Protein AF-A0A812PSJ1-F1 (afdb_monomer)

Radius of gyration: 24.87 Å; Cα contacts (8 Å, |Δi|>4): 274; chains: 1; bounding box: 58×38×84 Å

Foldseek 3Di:
DDDDDPDDDPPPCPVPDDPVVVVVVVVVVVVVVVVVLVVLLVVLLCLLLPVVVLVLLCVLLVVLLVVLCVVVVDDDPCVCVVLSVLLSLLVSLLSSLLSLLQCLLCLVLCLPLPCPRCPVVVSADSVRSVVSNVCSLCSSLVSQCPRQNDVSSVLSVVLSVLSCLCRDPPNVVQLPQVSQLVSQLCNFLASSLPSSNSSSCVVVVHDDDDDPVSVLSSNLRSLVSSLCSQLVCLSSLVSCVVVNRDHPCVVVNSVVSVVVSVVSNVVSVVVVD

Mean predicted aligned error: 8.0 Å

pLDDT: mean 88.68, std 12.78, range [35.59, 98.5]

Structure (mmCIF, N/CA/C/O backbone):
data_AF-A0A812PSJ1-F1
#
_entry.id   AF-A0A812PSJ1-F1
#
loop_
_atom_site.group_PDB
_atom_site.id
_atom_site.type_symbol
_atom_site.label_atom_id
_atom_site.label_alt_id
_atom_site.label_comp_id
_atom_site.label_asym_id
_atom_site.label_entity_id
_atom_site.label_seq_id
_atom_site.pdbx_PDB_ins_code
_atom_site.Cartn_x
_atom_site.Cartn_y
_atom_site.Cartn_z
_atom_site.occupancy
_atom_site.B_iso_or_equiv
_atom_site.auth_seq_id
_atom_site.auth_comp_id
_atom_site.auth_asym_id
_atom_site.auth_atom_id
_atom_site.pdbx_PDB_model_num
ATOM 1 N N . PHE A 1 1 ? 24.254 -23.516 60.795 1.00 39.12 1 PHE A N 1
ATOM 2 C CA . PHE A 1 1 ? 24.055 -22.840 59.500 1.00 39.12 1 PHE A CA 1
ATOM 3 C C . PHE A 1 1 ? 22.811 -21.971 59.605 1.00 39.12 1 PHE A C 1
ATOM 5 O O . PHE A 1 1 ? 21.706 -22.466 59.452 1.00 39.12 1 PHE A O 1
ATOM 12 N N . LEU A 1 2 ? 22.999 -20.717 60.025 1.00 35.59 2 LEU A N 1
ATOM 13 C CA . LEU A 1 2 ? 21.927 -19.745 60.254 1.00 35.59 2 LEU A CA 1
ATOM 14 C C . LEU A 1 2 ? 21.615 -19.024 58.938 1.00 35.59 2 LEU A C 1
ATOM 16 O O . LEU A 1 2 ? 22.500 -18.419 58.337 1.00 35.59 2 LEU A O 1
ATOM 20 N N . VAL A 1 3 ? 20.363 -19.120 58.505 1.00 43.59 3 VAL A N 1
ATOM 21 C CA . VAL A 1 3 ? 19.783 -18.354 57.397 1.00 43.59 3 VAL A CA 1
ATOM 22 C C . VAL A 1 3 ? 19.635 -16.892 57.849 1.00 43.59 3 VAL A C 1
ATOM 24 O O . VAL A 1 3 ? 19.071 -16.674 58.924 1.00 43.59 3 VAL A O 1
ATOM 27 N N . PRO A 1 4 ? 20.110 -15.876 57.100 1.00 41.19 4 PRO A N 1
ATOM 28 C CA . PRO A 1 4 ? 19.859 -14.486 57.460 1.00 41.19 4 PRO A CA 1
ATOM 29 C C . PRO A 1 4 ? 18.408 -14.095 57.150 1.00 41.19 4 PRO A C 1
ATOM 31 O O . PRO A 1 4 ? 17.864 -14.437 56.101 1.00 41.19 4 PRO A O 1
ATOM 34 N N . SER A 1 5 ? 17.807 -13.358 58.083 1.00 36.91 5 SER A N 1
ATOM 35 C CA . SER A 1 5 ? 16.436 -12.839 58.051 1.00 36.91 5 SER A CA 1
ATOM 36 C C . SER A 1 5 ? 16.231 -11.764 56.959 1.00 36.91 5 SER A C 1
ATOM 38 O O . SER A 1 5 ? 17.144 -10.966 56.720 1.00 36.91 5 SER A O 1
ATOM 40 N N . PRO A 1 6 ? 15.051 -11.686 56.311 1.00 47.53 6 PRO A N 1
ATOM 41 C CA . PRO A 1 6 ? 14.746 -10.690 55.287 1.00 47.53 6 PRO A CA 1
ATOM 42 C C . PRO A 1 6 ? 14.422 -9.342 55.945 1.00 47.53 6 PRO A C 1
ATOM 44 O O . PRO A 1 6 ? 13.299 -9.091 56.372 1.00 47.53 6 PRO A O 1
ATOM 47 N N . GLY A 1 7 ? 15.426 -8.473 56.065 1.00 44.72 7 GLY A N 1
ATOM 48 C CA . GLY A 1 7 ? 15.236 -7.163 56.699 1.00 44.72 7 GLY A CA 1
ATOM 49 C C . GLY A 1 7 ? 16.398 -6.176 56.585 1.00 44.72 7 GLY A C 1
ATOM 50 O O . GLY A 1 7 ? 16.390 -5.164 57.278 1.00 44.72 7 GLY A O 1
ATOM 51 N N . ALA A 1 8 ? 17.395 -6.429 55.734 1.00 38.78 8 ALA A N 1
ATOM 52 C CA . ALA A 1 8 ? 18.439 -5.445 55.461 1.00 38.78 8 ALA A CA 1
ATOM 53 C C . ALA A 1 8 ? 17.982 -4.547 54.308 1.00 38.78 8 ALA A C 1
ATOM 55 O O . ALA A 1 8 ? 18.037 -4.924 53.136 1.00 38.78 8 ALA A O 1
ATOM 56 N N . SER A 1 9 ? 17.483 -3.362 54.655 1.00 42.41 9 SER A N 1
ATOM 57 C CA . SER A 1 9 ? 17.217 -2.302 53.693 1.00 42.41 9 SER A CA 1
ATOM 58 C C . SER A 1 9 ? 18.493 -1.999 52.901 1.00 42.41 9 SER A C 1
ATOM 60 O O . SER A 1 9 ? 19.599 -1.942 53.444 1.00 42.41 9 SER A O 1
ATOM 62 N N . VAL A 1 10 ? 18.333 -1.741 51.602 1.00 46.84 10 VAL A N 1
ATOM 63 C CA . VAL A 1 10 ? 19.385 -1.313 50.655 1.00 46.84 10 VAL A CA 1
ATOM 64 C C . VAL A 1 10 ? 20.201 -0.101 51.171 1.00 46.84 10 VAL A C 1
ATOM 66 O O . VAL A 1 10 ? 21.280 0.203 50.672 1.00 46.84 10 VAL A O 1
ATOM 69 N N . GLN A 1 11 ? 19.743 0.557 52.240 1.00 46.25 11 GLN A N 1
ATOM 70 C CA . GLN A 1 11 ? 20.395 1.678 52.912 1.00 46.25 11 GLN A CA 1
ATOM 71 C C . GLN A 1 11 ? 21.605 1.311 53.796 1.00 46.25 11 GLN A C 1
ATOM 73 O O . GLN A 1 11 ? 22.400 2.201 54.092 1.00 46.25 11 GLN A O 1
ATOM 78 N N . GLN A 1 12 ? 21.826 0.048 54.186 1.00 47.03 12 GLN A N 1
ATOM 79 C CA . GLN A 1 12 ? 22.940 -0.301 55.095 1.00 47.03 12 GLN A CA 1
ATOM 80 C C . GLN A 1 12 ? 24.340 -0.351 54.441 1.00 47.03 12 GLN A C 1
ATOM 82 O O . GLN A 1 12 ? 25.343 -0.397 55.153 1.00 47.03 12 GLN A O 1
ATOM 87 N N . PHE A 1 13 ? 24.441 -0.280 53.107 1.00 49.44 13 PHE A N 1
ATOM 88 C CA . PHE A 1 13 ? 25.721 -0.277 52.371 1.00 49.44 13 PHE A CA 1
ATOM 89 C C . PHE A 1 13 ? 26.025 1.030 51.618 1.00 49.44 13 PHE A C 1
ATOM 91 O O . PHE A 1 13 ? 27.099 1.161 51.025 1.00 49.44 13 PHE A O 1
ATOM 98 N N . ALA A 1 14 ? 25.139 2.030 51.690 1.00 50.84 14 ALA A N 1
ATOM 99 C CA . ALA A 1 14 ? 25.263 3.283 50.938 1.00 50.84 14 ALA A CA 1
ATOM 100 C C . ALA A 1 14 ? 26.519 4.112 51.294 1.00 50.84 14 ALA A C 1
ATOM 102 O O . ALA A 1 14 ? 26.976 4.912 50.486 1.00 50.84 14 ALA A O 1
ATOM 103 N N . GLY A 1 15 ? 27.125 3.889 52.466 1.00 52.62 15 GLY A N 1
ATOM 104 C CA . GLY A 1 15 ? 28.335 4.597 52.906 1.00 52.62 15 GLY A CA 1
ATOM 105 C C . GLY A 1 15 ? 29.677 4.001 52.451 1.00 52.62 15 GLY A C 1
ATOM 106 O O . GLY A 1 15 ? 30.710 4.605 52.722 1.00 52.62 15 GLY A O 1
ATOM 107 N N . LYS A 1 16 ? 29.707 2.823 51.803 1.00 60.41 16 LYS A N 1
ATOM 108 C CA . LYS A 1 16 ? 30.961 2.111 51.448 1.00 60.41 16 LYS A CA 1
ATOM 109 C C . LYS A 1 16 ? 31.239 1.995 49.948 1.00 60.41 16 LYS A C 1
ATOM 111 O O . LYS A 1 16 ? 32.281 1.465 49.568 1.00 60.41 16 LYS A O 1
ATOM 116 N N . VAL A 1 17 ? 30.343 2.478 49.092 1.00 61.44 17 VAL A N 1
ATOM 117 C CA . VAL A 1 17 ? 30.514 2.399 47.636 1.00 61.44 17 VAL A CA 1
ATOM 118 C C . VAL A 1 17 ? 31.179 3.688 47.136 1.00 61.44 17 VAL A C 1
ATOM 120 O O . VAL A 1 17 ? 30.624 4.768 47.339 1.00 61.44 17 VAL A O 1
ATOM 123 N N . PRO A 1 18 ? 32.354 3.620 46.477 1.00 78.69 18 PRO A N 1
ATOM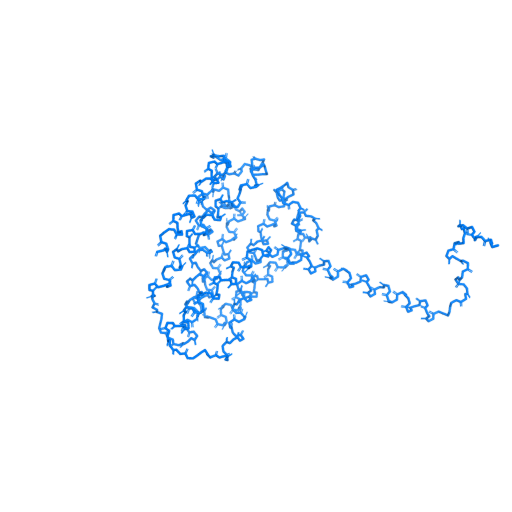 124 C CA . PRO A 1 18 ? 32.984 4.780 45.861 1.00 78.69 18 PRO A CA 1
ATOM 125 C C . PRO A 1 18 ? 31.987 5.538 44.966 1.00 78.69 18 PRO A C 1
ATOM 127 O O . PRO A 1 18 ? 31.358 4.904 44.114 1.00 78.69 18 PRO A O 1
ATOM 130 N N . PRO A 1 19 ? 31.885 6.879 45.052 1.00 74.75 19 PRO A N 1
ATOM 131 C CA . PRO A 1 19 ? 30.942 7.674 44.253 1.00 74.75 19 PRO A CA 1
ATOM 132 C C . PRO A 1 19 ? 31.032 7.439 42.737 1.00 74.75 19 PRO A C 1
ATOM 134 O O . PRO A 1 19 ? 30.063 7.634 42.010 1.00 74.75 19 PRO A O 1
ATOM 137 N N . ARG A 1 20 ? 32.198 6.995 42.246 1.00 73.81 20 ARG A N 1
ATOM 138 C CA . ARG A 1 20 ? 32.409 6.609 40.842 1.00 73.81 20 ARG A CA 1
ATOM 139 C C . ARG A 1 20 ? 31.645 5.343 40.437 1.00 73.81 20 ARG A C 1
ATOM 141 O O . ARG A 1 20 ? 31.204 5.267 39.298 1.00 73.81 20 ARG A O 1
ATOM 148 N N . LEU A 1 21 ? 31.488 4.372 41.338 1.00 68.69 21 LEU A N 1
ATOM 149 C CA . LEU A 1 21 ? 30.753 3.133 41.061 1.00 68.69 21 LEU A CA 1
ATOM 150 C C . LEU A 1 21 ? 29.236 3.359 41.087 1.00 68.69 21 LEU A C 1
ATOM 152 O O . LEU A 1 21 ? 28.541 2.797 40.250 1.00 68.69 21 LEU A O 1
ATOM 156 N N . LEU A 1 22 ? 28.742 4.243 41.964 1.00 69.44 22 LEU A N 1
ATOM 157 C CA . LEU A 1 22 ? 27.332 4.658 41.977 1.00 69.44 22 LEU A CA 1
ATOM 158 C C . LEU A 1 22 ? 26.938 5.359 40.670 1.00 69.44 22 LEU A C 1
ATOM 160 O O . LEU A 1 22 ? 26.003 4.922 40.010 1.00 69.44 22 LEU A O 1
ATOM 164 N N . ARG A 1 23 ? 27.720 6.354 40.221 1.00 76.12 23 ARG A N 1
ATOM 165 C CA . ARG A 1 23 ? 27.470 7.033 38.932 1.00 76.12 23 ARG A CA 1
ATOM 166 C C . ARG A 1 23 ? 27.515 6.085 37.736 1.00 76.12 23 ARG A C 1
ATOM 168 O O . ARG A 1 23 ? 26.806 6.295 36.759 1.00 76.12 23 ARG A O 1
ATOM 175 N N . ARG A 1 24 ? 28.380 5.068 37.786 1.00 75.50 24 ARG A N 1
ATOM 176 C CA . ARG A 1 24 ? 28.480 4.061 36.726 1.00 75.50 24 ARG A CA 1
ATOM 177 C C . ARG A 1 24 ? 27.239 3.166 36.693 1.00 75.50 24 ARG A C 1
ATOM 179 O O . ARG A 1 24 ? 26.702 2.968 35.615 1.00 75.50 24 ARG A O 1
ATOM 186 N N . ALA A 1 25 ? 26.758 2.703 37.846 1.00 69.56 25 ALA A N 1
ATOM 187 C CA . ALA A 1 25 ? 25.522 1.926 37.940 1.00 69.56 25 ALA A CA 1
ATOM 188 C C . ALA A 1 25 ? 24.284 2.739 37.514 1.00 69.56 25 ALA A C 1
ATOM 190 O O . ALA A 1 25 ? 23.419 2.216 36.818 1.00 69.56 25 ALA A O 1
ATOM 191 N N . GLU A 1 26 ? 24.217 4.027 37.866 1.00 78.62 26 GLU A N 1
ATOM 192 C CA . GLU A 1 26 ? 23.167 4.946 37.395 1.00 78.62 26 GLU A CA 1
ATOM 193 C C . GLU A 1 26 ? 23.218 5.141 35.872 1.00 78.62 26 GLU A C 1
ATOM 195 O O . GLU A 1 26 ? 22.183 5.096 35.211 1.00 78.62 26 GLU A O 1
ATOM 200 N N . ALA A 1 27 ? 24.415 5.310 35.298 1.00 76.62 27 ALA A N 1
ATOM 201 C CA . ALA A 1 27 ? 24.597 5.446 33.853 1.00 76.62 27 ALA A CA 1
ATOM 202 C C . ALA A 1 27 ? 24.268 4.151 33.090 1.00 76.62 27 ALA A C 1
ATOM 204 O O . ALA A 1 27 ? 23.630 4.207 32.041 1.00 76.62 27 ALA A O 1
ATOM 205 N N . GLU A 1 28 ? 24.672 2.991 33.614 1.00 79.19 28 GLU A N 1
ATOM 206 C CA . GLU A 1 28 ? 24.349 1.673 33.052 1.00 79.19 28 GLU A CA 1
ATOM 207 C C . GLU A 1 28 ? 22.837 1.393 33.136 1.00 79.19 28 GLU A C 1
ATOM 209 O O . GLU A 1 28 ? 22.242 0.949 32.155 1.00 79.19 28 GLU A O 1
ATOM 214 N N . GLY A 1 29 ? 22.189 1.741 34.253 1.00 72.88 29 GLY A N 1
ATOM 215 C CA . GLY A 1 29 ? 20.734 1.660 34.406 1.00 72.88 29 GLY A CA 1
ATOM 216 C C . GLY A 1 29 ? 19.981 2.590 33.449 1.00 72.88 29 GLY A C 1
ATOM 217 O O . GLY A 1 29 ? 19.038 2.160 32.791 1.00 72.88 29 GLY A O 1
ATOM 218 N N . ALA A 1 30 ? 20.425 3.841 33.303 1.00 74.56 30 ALA A N 1
ATOM 219 C CA . ALA A 1 30 ? 19.841 4.783 32.348 1.00 74.56 30 ALA A CA 1
ATOM 220 C C . ALA A 1 30 ? 20.009 4.311 30.893 1.00 74.56 30 ALA A C 1
ATOM 222 O O . ALA A 1 30 ? 19.078 4.426 30.097 1.00 74.56 30 ALA A O 1
ATOM 223 N N . ALA A 1 31 ? 21.168 3.743 30.545 1.00 77.06 31 ALA A N 1
ATOM 224 C CA . ALA A 1 31 ? 21.406 3.176 29.221 1.00 77.06 31 ALA A CA 1
ATOM 225 C C . ALA A 1 31 ? 20.474 1.989 28.929 1.00 77.06 31 ALA A C 1
ATOM 227 O O . ALA A 1 31 ? 19.889 1.939 27.847 1.00 77.06 31 ALA A O 1
ATOM 228 N N . ALA A 1 32 ? 20.281 1.090 29.901 1.00 75.25 32 ALA A N 1
ATOM 229 C CA . ALA A 1 32 ? 19.377 -0.051 29.772 1.00 75.25 32 ALA A CA 1
ATOM 230 C C . ALA A 1 32 ? 17.913 0.384 29.575 1.00 75.25 32 ALA A C 1
ATOM 232 O O . ALA A 1 32 ? 17.236 -0.139 28.693 1.00 75.25 32 ALA A O 1
ATOM 233 N N . VAL A 1 33 ? 17.445 1.391 30.325 1.00 76.12 33 VAL A N 1
ATOM 234 C CA . VAL A 1 33 ? 16.092 1.958 30.161 1.00 76.12 33 VAL A CA 1
ATOM 235 C C . VAL A 1 33 ? 15.913 2.565 28.766 1.00 76.12 33 VAL A C 1
ATOM 237 O O . VAL A 1 33 ? 14.922 2.289 28.095 1.00 76.12 33 VAL A O 1
ATOM 240 N N . VAL A 1 34 ? 16.894 3.336 28.283 1.00 74.88 34 VAL A N 1
ATOM 241 C CA . VAL A 1 34 ? 16.859 3.920 26.930 1.00 74.88 34 VAL A CA 1
ATOM 242 C C . VAL A 1 34 ? 16.841 2.835 25.849 1.00 74.88 34 VAL A C 1
ATOM 244 O O . VAL A 1 34 ? 16.175 2.984 24.823 1.00 74.88 34 VAL A O 1
ATOM 247 N N . GLU A 1 35 ? 17.586 1.749 26.036 1.00 73.44 35 GLU A N 1
ATOM 248 C CA . GLU A 1 35 ? 17.627 0.632 25.093 1.00 73.44 35 GLU A CA 1
ATOM 249 C C . GLU A 1 35 ? 16.302 -0.146 25.066 1.00 73.44 35 GLU A C 1
ATOM 251 O O . GLU A 1 35 ? 15.799 -0.484 23.989 1.00 73.44 35 GLU A O 1
ATOM 256 N N . GLU A 1 36 ? 15.679 -0.343 26.228 1.00 76.25 36 GLU A N 1
ATOM 257 C CA . GLU A 1 36 ? 14.357 -0.953 26.354 1.00 76.25 36 GLU A CA 1
ATOM 258 C C . GLU A 1 36 ? 13.258 -0.079 25.723 1.00 76.25 36 GLU A C 1
ATOM 260 O O . GLU A 1 36 ? 12.460 -0.572 24.921 1.00 76.25 36 GLU A O 1
ATOM 265 N N . GLU A 1 37 ? 13.258 1.233 25.983 1.00 75.38 37 GLU A N 1
ATOM 266 C CA . GLU A 1 37 ? 12.337 2.188 25.352 1.00 75.38 37 GLU A CA 1
ATOM 267 C C . GLU A 1 37 ? 12.495 2.223 23.827 1.00 75.38 37 GLU A C 1
ATOM 269 O O . GLU A 1 37 ? 11.500 2.226 23.091 1.00 75.38 37 GLU A O 1
ATOM 274 N N . LYS A 1 38 ? 13.737 2.188 23.323 1.00 73.31 38 LYS A N 1
ATOM 275 C CA . LYS A 1 38 ? 14.016 2.075 21.883 1.00 73.31 38 LYS A CA 1
ATOM 276 C C . LYS A 1 38 ? 13.478 0.767 21.313 1.00 73.31 38 LYS A C 1
ATOM 278 O O . LYS A 1 38 ? 12.820 0.788 20.275 1.00 73.31 38 LYS A O 1
ATOM 283 N N . SER A 1 39 ? 13.718 -0.360 21.983 1.00 79.12 39 SER A N 1
ATOM 284 C CA . SER A 1 39 ? 13.215 -1.677 21.570 1.00 79.12 39 SER A CA 1
ATOM 285 C C . SER A 1 39 ? 11.687 -1.694 21.492 1.00 79.12 39 SER A C 1
ATOM 287 O O . SER A 1 39 ? 11.111 -2.154 20.502 1.00 79.12 39 SER A O 1
ATOM 289 N N . ASN A 1 40 ? 11.017 -1.112 22.487 1.00 85.31 40 ASN A N 1
ATOM 290 C CA . ASN A 1 40 ? 9.562 -0.996 22.521 1.00 85.31 40 ASN A CA 1
ATOM 291 C C . ASN A 1 40 ? 9.036 -0.063 21.421 1.00 85.31 40 ASN A C 1
ATOM 293 O O . ASN A 1 40 ? 8.074 -0.412 20.736 1.00 85.31 40 ASN A O 1
ATOM 297 N N . SER A 1 41 ? 9.721 1.051 21.161 1.00 84.06 41 SER A N 1
ATOM 298 C CA . SER A 1 41 ? 9.380 1.980 20.077 1.00 84.06 41 SER A CA 1
ATOM 299 C C . SER A 1 41 ? 9.513 1.335 18.693 1.00 84.06 41 SER A C 1
ATOM 301 O O . SER A 1 41 ? 8.636 1.493 17.844 1.00 84.06 41 SER A O 1
ATOM 303 N N . VAL A 1 42 ? 10.572 0.552 18.460 1.00 87.31 42 VAL A N 1
ATOM 304 C CA . VAL A 1 42 ? 10.775 -0.184 17.199 1.00 87.31 42 VAL A CA 1
ATOM 305 C C . VAL A 1 42 ? 9.700 -1.253 17.008 1.00 87.31 42 VAL A C 1
ATOM 307 O O . VAL A 1 42 ? 9.161 -1.396 15.909 1.00 87.31 42 VAL A O 1
ATOM 310 N N . LYS A 1 43 ? 9.337 -1.982 18.069 1.00 90.44 43 LYS A N 1
ATOM 311 C CA . LYS A 1 43 ? 8.243 -2.963 18.021 1.00 90.44 43 LYS A CA 1
ATOM 312 C C . LYS A 1 43 ? 6.905 -2.293 17.713 1.00 90.44 43 LYS A C 1
ATOM 314 O O . LYS A 1 43 ? 6.179 -2.787 16.849 1.00 90.44 43 LYS A O 1
ATOM 319 N N . ALA A 1 44 ? 6.597 -1.172 18.365 1.00 90.00 44 ALA A N 1
ATOM 320 C CA . ALA A 1 44 ? 5.388 -0.395 18.104 1.00 90.00 44 ALA A CA 1
ATOM 321 C C . ALA A 1 44 ? 5.357 0.100 16.649 1.00 90.00 44 ALA A C 1
ATOM 323 O O . ALA A 1 44 ? 4.361 -0.079 15.953 1.00 90.00 44 ALA A O 1
ATOM 324 N N . PHE A 1 45 ? 6.476 0.618 16.140 1.00 91.44 45 PHE A N 1
ATOM 325 C CA . PHE A 1 45 ? 6.610 1.027 14.744 1.00 91.44 45 PHE A CA 1
ATOM 326 C C . PHE A 1 45 ? 6.404 -0.136 13.756 1.00 91.44 45 PHE A C 1
ATOM 328 O O . PHE A 1 45 ? 5.667 -0.012 12.777 1.00 91.44 45 PHE A O 1
ATOM 335 N N . TRP A 1 46 ? 6.998 -1.301 14.021 1.00 92.00 46 TRP A N 1
ATOM 336 C CA . TRP A 1 46 ? 6.832 -2.479 13.169 1.00 92.00 46 TRP A CA 1
ATOM 337 C C . TRP A 1 46 ? 5.387 -2.990 13.155 1.00 92.00 46 TRP A C 1
ATOM 339 O O . TRP A 1 46 ? 4.846 -3.296 12.091 1.00 92.00 46 TRP A O 1
ATOM 349 N N . LYS A 1 47 ? 4.725 -3.030 14.318 1.00 92.75 47 LYS A N 1
ATOM 350 C CA . LYS A 1 47 ? 3.289 -3.338 14.414 1.00 92.75 47 LYS A CA 1
ATOM 351 C C . LYS A 1 47 ? 2.449 -2.311 13.646 1.00 92.75 47 LYS A C 1
ATOM 353 O O . LYS A 1 47 ? 1.527 -2.703 12.930 1.00 92.75 47 LYS A O 1
ATOM 358 N N . PHE A 1 48 ? 2.792 -1.025 13.752 1.00 93.62 48 PHE A N 1
ATOM 359 C CA . PHE A 1 48 ? 2.075 0.085 13.117 1.00 93.62 48 PHE A CA 1
ATOM 360 C C . PHE A 1 48 ? 2.032 -0.073 11.597 1.00 93.62 48 PHE A C 1
ATOM 362 O O . PHE A 1 48 ? 0.992 0.158 10.984 1.00 93.62 48 PHE A O 1
ATOM 369 N N . LEU A 1 49 ? 3.130 -0.549 11.004 1.00 93.44 49 LEU A N 1
ATOM 370 C CA . LEU A 1 49 ? 3.261 -0.808 9.571 1.00 93.44 49 LEU A CA 1
ATOM 371 C C . LEU A 1 49 ? 2.460 -2.012 9.045 1.00 93.44 49 LEU A C 1
ATOM 373 O O . LEU A 1 49 ? 2.397 -2.203 7.828 1.00 93.44 49 LEU A O 1
ATOM 377 N N . ARG A 1 50 ? 1.853 -2.817 9.928 1.00 91.81 50 ARG A N 1
ATOM 378 C CA . ARG A 1 50 ? 1.115 -4.052 9.604 1.00 91.81 50 ARG A CA 1
ATOM 379 C C . ARG A 1 50 ? 1.959 -5.052 8.789 1.00 91.81 50 ARG A C 1
ATOM 381 O O . ARG A 1 50 ? 1.781 -5.190 7.582 1.00 91.81 50 ARG A O 1
ATOM 388 N N . PRO A 1 51 ? 2.822 -5.856 9.437 1.00 90.88 51 PRO A N 1
ATOM 389 C CA . PRO A 1 51 ? 3.784 -6.729 8.750 1.00 90.88 51 PRO A CA 1
ATOM 390 C C . PRO A 1 51 ? 3.179 -7.698 7.721 1.00 90.88 51 PRO A C 1
ATOM 392 O O . PRO A 1 51 ? 3.826 -8.052 6.737 1.00 90.88 51 PRO A O 1
ATOM 395 N N . HIS A 1 52 ? 1.926 -8.120 7.913 1.00 87.69 52 HIS A N 1
ATOM 396 C CA . HIS A 1 52 ? 1.224 -8.980 6.961 1.00 87.69 52 HIS A CA 1
ATOM 397 C C . HIS A 1 52 ? 0.986 -8.300 5.599 1.00 87.69 52 HIS A C 1
ATOM 399 O O . HIS A 1 52 ? 1.073 -8.974 4.575 1.00 87.69 52 HIS A O 1
ATO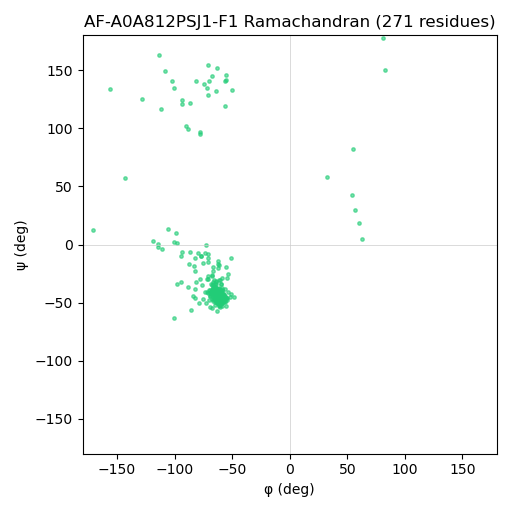M 405 N N . THR A 1 53 ? 0.759 -6.979 5.549 1.00 90.62 53 THR A N 1
ATOM 406 C CA . THR A 1 53 ? 0.593 -6.239 4.281 1.00 90.62 53 THR A CA 1
ATOM 407 C C . THR A 1 53 ? 1.933 -5.977 3.590 1.00 90.62 53 THR A C 1
ATOM 409 O O . THR A 1 53 ? 2.006 -5.932 2.358 1.00 90.62 53 THR A O 1
ATOM 412 N N . ILE A 1 54 ? 3.015 -5.856 4.367 1.00 91.69 54 ILE A N 1
ATOM 413 C CA . ILE A 1 54 ? 4.382 -5.716 3.850 1.00 91.69 54 ILE A CA 1
ATOM 414 C C . ILE A 1 54 ? 4.786 -6.959 3.055 1.00 91.69 54 ILE A C 1
ATOM 416 O O . ILE A 1 54 ? 5.290 -6.826 1.943 1.00 91.69 54 ILE A O 1
ATOM 420 N N . ARG A 1 55 ? 4.501 -8.161 3.576 1.00 90.94 55 ARG A N 1
ATOM 421 C CA . ARG A 1 55 ? 4.811 -9.431 2.891 1.00 90.94 55 ARG A CA 1
ATOM 422 C C . ARG A 1 55 ? 4.222 -9.479 1.482 1.00 90.94 55 ARG A C 1
ATOM 424 O O . ARG A 1 55 ? 4.943 -9.778 0.537 1.00 90.94 55 ARG A O 1
ATOM 431 N N . GLY A 1 56 ? 2.945 -9.120 1.338 1.00 88.62 56 GLY A N 1
ATOM 432 C CA . GLY A 1 56 ? 2.284 -9.060 0.030 1.00 88.62 56 GLY A CA 1
ATOM 433 C C . GLY A 1 56 ? 2.883 -7.999 -0.898 1.00 88.62 56 GLY A C 1
ATOM 434 O O . GLY A 1 56 ? 3.032 -8.242 -2.089 1.00 88.62 56 GLY A O 1
ATOM 435 N N . THR A 1 57 ? 3.287 -6.849 -0.350 1.00 92.50 57 THR A N 1
ATOM 436 C CA . THR A 1 57 ? 3.940 -5.769 -1.115 1.00 92.50 57 THR A CA 1
ATOM 437 C C . THR A 1 57 ? 5.280 -6.227 -1.684 1.00 92.50 57 THR A C 1
ATOM 439 O O . THR A 1 57 ? 5.526 -6.062 -2.876 1.00 92.50 57 THR A O 1
ATOM 442 N N . ILE A 1 58 ? 6.121 -6.838 -0.844 1.00 93.00 58 ILE A N 1
ATOM 443 C CA . ILE A 1 58 ? 7.426 -7.361 -1.254 1.00 93.00 58 ILE A CA 1
ATOM 444 C C . ILE A 1 58 ? 7.221 -8.445 -2.309 1.00 93.00 58 ILE A C 1
ATOM 446 O O . ILE A 1 58 ? 7.753 -8.306 -3.403 1.00 93.00 58 ILE A O 1
ATOM 450 N N . LEU A 1 59 ? 6.375 -9.444 -2.039 1.00 91.25 59 LEU A N 1
ATOM 451 C CA . LEU A 1 59 ? 6.106 -10.534 -2.977 1.00 91.25 59 LEU A CA 1
ATOM 452 C C . LEU A 1 59 ? 5.610 -10.027 -4.340 1.00 91.25 59 LEU A C 1
ATOM 454 O O . LEU A 1 59 ? 6.157 -10.424 -5.366 1.00 91.25 59 LEU A O 1
ATOM 458 N N . GLY A 1 60 ? 4.618 -9.130 -4.355 1.00 91.12 60 GLY A N 1
ATOM 459 C CA . GLY A 1 60 ? 4.074 -8.562 -5.590 1.00 91.12 60 GLY A CA 1
ATOM 460 C C . GLY A 1 60 ? 5.116 -7.755 -6.365 1.00 91.12 60 GLY A C 1
ATOM 461 O O . GLY A 1 60 ? 5.293 -7.956 -7.564 1.00 91.12 60 GLY A O 1
ATOM 462 N N . SER A 1 61 ? 5.866 -6.890 -5.674 1.00 93.50 61 SER A N 1
ATOM 463 C CA . SER A 1 61 ? 6.916 -6.089 -6.313 1.00 93.50 61 SER A CA 1
ATOM 464 C C . SER A 1 61 ? 8.048 -6.956 -6.877 1.00 93.50 61 SER A C 1
ATOM 466 O O . SER A 1 61 ? 8.428 -6.782 -8.032 1.00 93.50 61 SER A O 1
ATOM 468 N N . SER A 1 62 ? 8.531 -7.944 -6.117 1.00 92.19 62 SER A N 1
ATOM 469 C CA . SER A 1 62 ? 9.551 -8.890 -6.569 1.00 92.19 62 SER A CA 1
ATOM 470 C C . SER A 1 62 ? 9.070 -9.709 -7.763 1.00 92.19 62 SER A C 1
ATOM 472 O O . SER A 1 62 ? 9.806 -9.821 -8.736 1.00 92.19 62 SER A O 1
ATOM 474 N N . ALA A 1 63 ? 7.831 -10.214 -7.742 1.00 92.25 63 ALA A N 1
ATOM 475 C CA . ALA A 1 63 ? 7.260 -10.952 -8.867 1.00 92.25 63 ALA A CA 1
ATOM 476 C C . ALA A 1 63 ? 7.219 -10.100 -10.146 1.00 92.25 63 ALA A C 1
ATOM 478 O O . ALA A 1 63 ? 7.638 -10.568 -11.206 1.00 92.25 63 ALA A O 1
ATOM 479 N N . MET A 1 64 ? 6.788 -8.838 -10.047 1.00 93.94 64 MET A N 1
ATOM 480 C CA . MET A 1 64 ? 6.737 -7.929 -11.194 1.00 93.94 64 MET A CA 1
ATOM 481 C C . MET A 1 64 ? 8.122 -7.552 -11.725 1.00 93.94 64 MET A C 1
ATOM 483 O O . MET A 1 64 ? 8.319 -7.548 -12.941 1.00 93.94 64 MET A O 1
ATOM 487 N N . VAL A 1 65 ? 9.091 -7.294 -10.840 1.00 92.69 65 VAL A N 1
ATOM 488 C CA . VAL A 1 65 ? 10.483 -7.033 -11.240 1.00 92.69 65 VAL A CA 1
ATOM 489 C C . VAL A 1 65 ? 11.078 -8.258 -11.929 1.00 92.69 65 VAL A C 1
ATOM 491 O O . VAL A 1 65 ? 11.597 -8.145 -13.038 1.00 92.69 65 VAL A O 1
ATOM 494 N N . SER A 1 66 ? 10.965 -9.442 -11.318 1.00 91.38 66 SER A N 1
ATOM 495 C CA . SER A 1 66 ? 11.462 -10.692 -11.899 1.00 91.38 66 SER A CA 1
ATOM 496 C C . SER A 1 66 ? 10.839 -10.956 -13.263 1.00 91.38 66 SER A C 1
ATOM 498 O O . SER A 1 66 ? 11.551 -11.300 -14.204 1.00 91.38 66 SER A O 1
ATOM 500 N N . ARG A 1 67 ? 9.525 -10.745 -13.406 1.00 92.06 67 ARG A N 1
ATOM 501 C CA . ARG A 1 67 ? 8.838 -10.932 -14.683 1.00 92.06 67 ARG A CA 1
ATOM 502 C C . ARG A 1 67 ? 9.343 -9.962 -15.749 1.00 92.06 67 ARG A C 1
ATOM 504 O O . ARG A 1 67 ? 9.647 -10.404 -16.853 1.00 92.06 67 ARG A O 1
ATOM 511 N N . ALA A 1 68 ? 9.499 -8.681 -15.416 1.00 92.25 68 ALA A N 1
ATOM 512 C CA . ALA A 1 68 ? 10.049 -7.689 -16.335 1.00 92.25 68 ALA A CA 1
ATOM 513 C C . ALA A 1 68 ? 11.487 -8.022 -16.768 1.00 92.25 68 ALA A C 1
ATOM 515 O O . ALA A 1 68 ? 11.810 -7.883 -17.943 1.00 92.25 68 ALA A O 1
ATOM 516 N N . VAL A 1 69 ? 12.345 -8.495 -15.861 1.00 90.56 69 VAL A N 1
ATOM 517 C CA . VAL A 1 69 ? 13.726 -8.880 -16.203 1.00 90.56 69 VAL A CA 1
ATOM 518 C C . VAL A 1 69 ? 13.745 -10.109 -17.118 1.00 90.56 69 VAL A C 1
ATOM 520 O O . VAL A 1 69 ? 14.381 -10.079 -18.169 1.00 90.56 69 VAL A O 1
ATOM 523 N N . LEU A 1 70 ? 12.996 -11.161 -16.768 1.00 90.00 70 LEU A N 1
ATOM 524 C CA . LEU A 1 70 ? 12.951 -12.411 -17.538 1.00 90.00 70 LEU A CA 1
ATOM 525 C C . LEU A 1 70 ? 12.435 -12.211 -18.968 1.00 90.00 70 LEU A C 1
ATOM 527 O O . LEU A 1 70 ? 12.922 -12.850 -19.895 1.00 90.00 70 LEU A O 1
ATOM 531 N N . GLU A 1 71 ? 11.460 -11.325 -19.161 1.00 89.94 71 GLU A N 1
ATOM 532 C CA . GLU A 1 71 ? 10.858 -11.071 -20.477 1.00 89.94 71 GLU A CA 1
ATOM 533 C C . GLU A 1 71 ? 11.770 -10.346 -21.454 1.00 89.94 71 GLU A C 1
ATOM 535 O O . GLU A 1 71 ? 11.594 -10.487 -22.661 1.00 89.94 71 GLU A O 1
ATOM 540 N N . ASN A 1 72 ? 12.715 -9.557 -20.951 1.00 84.31 72 ASN A N 1
ATOM 541 C CA . ASN A 1 72 ? 13.587 -8.757 -21.803 1.00 84.31 72 ASN A CA 1
ATOM 542 C C . ASN A 1 72 ? 14.949 -9.432 -22.045 1.00 84.31 72 ASN A C 1
ATOM 544 O O . ASN A 1 72 ? 15.780 -8.864 -22.745 1.00 84.31 72 ASN A O 1
ATOM 548 N N . GLY A 1 73 ? 15.179 -10.638 -21.503 1.00 69.50 73 GLY A N 1
ATOM 549 C CA . GLY A 1 73 ? 16.331 -11.497 -21.820 1.00 69.50 73 GLY A CA 1
ATOM 550 C C . GLY A 1 73 ? 17.709 -10.922 -21.467 1.00 69.50 73 GLY A C 1
ATOM 551 O O . GLY A 1 73 ? 18.728 -11.533 -21.781 1.00 69.50 73 GLY A O 1
ATOM 552 N N . GLN A 1 74 ? 17.757 -9.754 -20.829 1.00 71.81 74 GLN A N 1
ATOM 553 C CA . GLN A 1 74 ? 18.986 -9.106 -20.397 1.00 71.81 74 GLN A CA 1
ATOM 554 C C . GLN A 1 74 ? 19.453 -9.714 -19.075 1.00 71.81 74 GLN A C 1
ATOM 556 O O . GLN A 1 74 ? 18.646 -10.001 -18.188 1.00 71.81 74 GLN A O 1
ATOM 561 N N . ALA A 1 75 ? 20.767 -9.895 -18.932 1.00 76.19 75 ALA A N 1
ATOM 562 C CA . ALA A 1 75 ? 21.344 -10.253 -17.643 1.00 76.19 75 ALA A CA 1
ATOM 563 C C . ALA A 1 75 ? 20.945 -9.195 -16.593 1.00 76.19 75 ALA A C 1
ATOM 565 O O . ALA A 1 75 ? 20.922 -8.006 -16.926 1.00 76.19 75 ALA A O 1
ATOM 566 N N . PRO A 1 76 ? 20.633 -9.592 -15.343 1.00 77.94 76 PRO A N 1
ATOM 567 C CA . PRO A 1 76 ? 20.299 -8.637 -14.298 1.00 77.94 76 PRO A CA 1
ATOM 568 C C . PRO A 1 76 ? 21.434 -7.628 -14.118 1.00 77.94 76 PRO A C 1
ATOM 570 O O . PRO A 1 76 ? 22.557 -8.001 -13.771 1.00 77.94 76 PRO A O 1
ATOM 573 N N . ASP A 1 77 ? 21.141 -6.350 -14.341 1.00 84.50 77 ASP A N 1
ATOM 574 C CA . ASP A 1 77 ? 22.075 -5.281 -14.020 1.00 84.50 77 ASP A CA 1
ATOM 575 C C . ASP A 1 77 ? 22.037 -5.030 -12.509 1.00 84.50 77 ASP A C 1
ATOM 577 O O . ASP A 1 77 ? 21.167 -4.333 -11.979 1.00 84.50 77 ASP A O 1
ATOM 581 N N . TRP A 1 78 ? 22.991 -5.630 -11.798 1.00 88.06 78 TRP A N 1
ATOM 582 C CA . TRP A 1 78 ? 23.115 -5.508 -10.347 1.00 88.06 78 TRP A CA 1
ATOM 583 C C . TRP A 1 78 ? 23.348 -4.066 -9.879 1.00 88.06 78 TRP A C 1
ATOM 585 O O . TRP A 1 78 ? 23.082 -3.766 -8.715 1.00 88.06 78 TRP A O 1
ATOM 595 N N . SER A 1 79 ? 23.769 -3.154 -10.765 1.00 90.25 79 SER A N 1
ATOM 596 C CA . SER A 1 79 ? 23.876 -1.728 -10.436 1.00 90.25 79 SER A CA 1
ATOM 597 C C . SER A 1 79 ? 22.514 -1.071 -10.172 1.00 90.25 79 SER A C 1
ATOM 599 O O . SER A 1 79 ? 22.450 -0.050 -9.490 1.00 90.25 79 SER A O 1
ATOM 601 N N . LEU A 1 80 ? 21.414 -1.683 -10.631 1.00 90.88 80 LEU A N 1
ATOM 602 C CA . LEU A 1 80 ? 20.045 -1.222 -10.387 1.00 90.88 80 LEU A CA 1
ATOM 603 C C . LEU A 1 80 ? 19.490 -1.666 -9.028 1.00 90.88 80 LEU A C 1
ATOM 605 O O . LEU A 1 80 ? 18.444 -1.169 -8.603 1.00 90.88 80 LEU A O 1
ATOM 609 N N . LEU A 1 81 ? 20.168 -2.583 -8.330 1.00 92.00 81 LEU A N 1
ATOM 610 C CA . LEU A 1 81 ? 19.701 -3.128 -7.055 1.00 92.00 81 LEU A CA 1
ATOM 611 C C . LEU A 1 81 ? 19.471 -2.047 -5.977 1.00 92.00 81 LEU A C 1
ATOM 613 O O . LEU A 1 81 ? 18.426 -2.103 -5.326 1.00 92.00 81 LEU A O 1
ATOM 617 N N . PRO A 1 82 ? 20.347 -1.033 -5.797 1.00 94.88 82 PRO A N 1
ATOM 618 C CA . PRO A 1 82 ? 20.088 0.063 -4.861 1.00 94.88 82 PRO A CA 1
ATOM 619 C C . PRO A 1 82 ? 18.814 0.844 -5.205 1.00 94.88 82 PRO A C 1
ATOM 621 O O . PRO A 1 82 ? 18.000 1.119 -4.325 1.00 94.88 82 PRO A O 1
ATOM 624 N N . THR A 1 83 ? 18.588 1.143 -6.487 1.00 94.62 83 THR A N 1
ATOM 625 C CA . THR A 1 83 ? 17.374 1.832 -6.952 1.00 94.62 83 THR A CA 1
ATOM 626 C C . THR A 1 83 ? 16.129 0.981 -6.718 1.00 94.62 83 THR A C 1
ATOM 628 O O . THR A 1 83 ? 15.114 1.491 -6.247 1.00 94.62 83 THR A O 1
ATOM 631 N N . ALA A 1 84 ? 16.203 -0.329 -6.974 1.00 93.81 84 ALA A N 1
ATOM 632 C CA . ALA A 1 84 ? 15.115 -1.260 -6.687 1.00 93.81 84 ALA A CA 1
ATOM 633 C C . ALA A 1 84 ? 14.798 -1.323 -5.182 1.00 93.81 84 ALA A C 1
ATOM 635 O O . ALA A 1 84 ? 13.629 -1.282 -4.799 1.00 93.81 84 ALA A O 1
ATOM 636 N N . ALA A 1 85 ? 15.821 -1.341 -4.320 1.00 95.56 85 ALA A N 1
ATOM 637 C CA . ALA A 1 85 ? 15.652 -1.302 -2.869 1.00 95.56 85 ALA A CA 1
ATOM 638 C C . ALA A 1 85 ? 14.988 0.005 -2.398 1.00 95.56 85 ALA A C 1
ATOM 640 O O . ALA A 1 85 ? 14.083 -0.032 -1.562 1.00 95.56 85 ALA A O 1
ATOM 641 N N . LEU A 1 86 ? 15.366 1.150 -2.976 1.00 97.19 86 LEU A N 1
ATOM 642 C CA . LEU A 1 86 ? 14.705 2.435 -2.720 1.00 97.19 86 LEU A CA 1
ATOM 643 C C . LEU A 1 86 ? 13.262 2.468 -3.250 1.00 97.19 86 LEU A C 1
ATOM 645 O O . LEU A 1 86 ? 12.395 3.077 -2.626 1.00 97.19 86 LEU A O 1
ATOM 649 N N . GLY A 1 87 ? 12.974 1.768 -4.349 1.00 96.88 87 GLY A N 1
ATOM 650 C CA . GLY A 1 87 ? 11.610 1.558 -4.839 1.00 96.88 87 GLY A CA 1
ATOM 651 C C . GLY A 1 87 ? 10.753 0.764 -3.858 1.00 96.88 87 GLY A C 1
ATOM 652 O O . GLY A 1 87 ? 9.637 1.173 -3.539 1.00 96.88 87 GLY A O 1
ATOM 653 N N . VAL A 1 88 ? 11.289 -0.326 -3.302 1.00 96.56 88 VAL A N 1
ATOM 654 C CA . VAL A 1 88 ? 10.617 -1.074 -2.229 1.00 96.56 88 VAL A CA 1
ATOM 655 C C . VAL A 1 88 ? 10.415 -0.182 -1.006 1.00 96.56 88 VAL A C 1
ATOM 657 O O . VAL A 1 88 ? 9.310 -0.147 -0.475 1.00 96.56 88 VAL A O 1
ATOM 660 N N . LEU A 1 89 ? 11.421 0.597 -0.595 1.00 97.38 89 LEU A N 1
ATOM 661 C CA . LEU A 1 89 ? 11.282 1.554 0.506 1.00 97.38 89 LEU A CA 1
ATOM 662 C C . LEU A 1 89 ? 10.138 2.549 0.256 1.00 97.38 89 LEU A C 1
ATOM 664 O O . LEU A 1 89 ? 9.315 2.748 1.148 1.00 97.38 89 LEU A O 1
ATOM 668 N N . ALA A 1 90 ? 10.022 3.105 -0.954 1.00 98.12 90 ALA A N 1
ATOM 669 C CA . ALA A 1 90 ? 8.910 3.979 -1.319 1.00 98.12 90 ALA A CA 1
ATOM 670 C C . ALA A 1 90 ? 7.553 3.264 -1.181 1.00 98.12 90 ALA A C 1
ATOM 672 O O . ALA A 1 90 ? 6.635 3.799 -0.561 1.00 98.12 90 ALA A O 1
ATOM 673 N N . LEU A 1 91 ? 7.429 2.021 -1.663 1.00 97.50 91 LEU A N 1
ATOM 674 C CA . LEU A 1 91 ? 6.210 1.218 -1.488 1.00 97.50 91 LEU A CA 1
ATOM 675 C C . LEU A 1 91 ? 5.883 0.952 -0.008 1.00 97.50 91 LEU A C 1
ATOM 677 O O . LEU A 1 91 ? 4.712 0.983 0.380 1.00 97.50 91 LEU A O 1
ATOM 681 N N . LEU A 1 92 ? 6.896 0.712 0.832 1.00 97.00 92 LEU A N 1
ATOM 682 C CA . LEU A 1 92 ? 6.722 0.521 2.275 1.00 97.00 92 LEU A CA 1
ATOM 683 C C . LEU A 1 92 ? 6.275 1.809 2.971 1.00 97.00 92 LEU A C 1
ATOM 685 O O . LEU A 1 92 ? 5.395 1.751 3.830 1.00 97.00 92 LEU A O 1
ATOM 689 N N . CYS A 1 93 ? 6.813 2.964 2.571 1.00 98.25 93 CYS A N 1
ATOM 690 C CA . CYS A 1 93 ? 6.335 4.268 3.019 1.00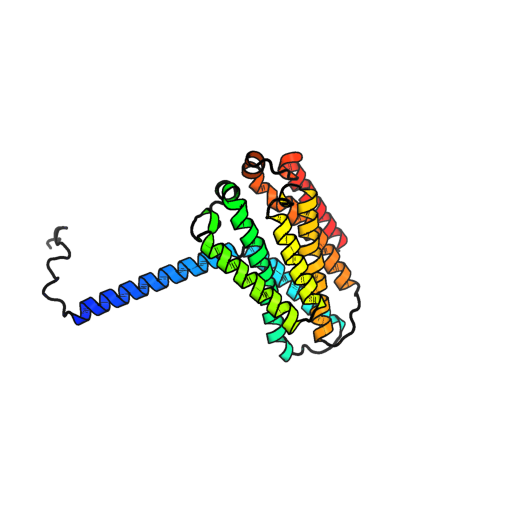 98.25 93 CYS A CA 1
ATOM 691 C C . CYS A 1 93 ? 4.859 4.476 2.647 1.00 98.25 93 CYS A C 1
ATOM 693 O O . CYS A 1 93 ? 4.066 4.887 3.492 1.00 98.25 93 CYS A O 1
ATOM 695 N N . GLY A 1 94 ? 4.457 4.126 1.424 1.00 97.88 94 GLY A N 1
ATOM 696 C CA . GLY A 1 94 ? 3.067 4.254 0.981 1.00 97.88 94 GLY A CA 1
ATOM 697 C C . GLY A 1 94 ? 2.126 3.342 1.759 1.00 97.88 94 GLY A C 1
ATOM 698 O O . GLY A 1 94 ? 1.080 3.782 2.235 1.00 97.88 94 GLY A O 1
ATOM 699 N N . ASN A 1 95 ? 2.534 2.088 1.979 1.00 97.19 95 ASN A N 1
ATOM 700 C CA . ASN A 1 95 ? 1.827 1.171 2.871 1.00 97.19 95 ASN A CA 1
ATOM 701 C C . ASN A 1 95 ? 1.680 1.769 4.275 1.00 97.19 95 ASN A C 1
ATOM 703 O O . ASN A 1 95 ? 0.570 1.798 4.798 1.00 97.19 95 ASN A O 1
ATOM 707 N N . GLY A 1 96 ? 2.776 2.265 4.853 1.00 97.56 96 GLY A N 1
ATOM 708 C CA . GLY A 1 96 ? 2.808 2.852 6.188 1.00 97.56 96 GLY A CA 1
ATOM 709 C C . GLY A 1 96 ? 1.900 4.072 6.338 1.00 97.56 96 GLY A C 1
ATOM 710 O O . GLY A 1 96 ? 1.159 4.158 7.316 1.00 97.56 96 GLY A O 1
ATOM 711 N N . TYR A 1 97 ? 1.867 4.958 5.339 1.00 98.50 97 TYR A N 1
ATOM 712 C CA . TYR A 1 97 ? 0.917 6.070 5.294 1.00 98.50 97 TYR A CA 1
ATOM 713 C C . TYR A 1 97 ? -0.531 5.571 5.319 1.00 98.50 97 TYR A C 1
ATOM 715 O O . TYR A 1 97 ? -1.302 5.989 6.179 1.00 98.50 97 TYR A O 1
ATOM 723 N N . ILE A 1 98 ? -0.896 4.648 4.419 1.00 97.25 98 ILE A N 1
ATOM 724 C CA . ILE A 1 98 ? -2.280 4.170 4.261 1.00 97.25 98 ILE A CA 1
ATOM 725 C C . ILE A 1 98 ? -2.767 3.439 5.520 1.00 97.25 98 ILE A C 1
ATOM 727 O O . ILE A 1 98 ? -3.870 3.696 6.003 1.00 97.25 98 ILE A O 1
ATOM 731 N N . VAL A 1 99 ? -1.960 2.536 6.086 1.00 96.12 99 VAL A N 1
ATOM 732 C CA . VAL A 1 99 ? -2.350 1.816 7.312 1.00 96.12 99 VAL A CA 1
ATOM 733 C C . VAL A 1 99 ? -2.325 2.724 8.538 1.00 96.12 99 VAL A C 1
ATOM 735 O O . VAL A 1 99 ? -3.086 2.504 9.481 1.00 96.12 99 VAL A O 1
ATOM 738 N N . GLY A 1 100 ? -1.457 3.733 8.541 1.00 97.44 100 GLY A N 1
ATOM 739 C CA . GLY A 1 100 ? -1.307 4.673 9.638 1.00 97.44 100 GLY A CA 1
ATOM 740 C C . GLY A 1 100 ? -2.441 5.688 9.704 1.00 97.44 100 GLY A C 1
ATOM 741 O O . GLY A 1 100 ? -3.037 5.860 10.764 1.00 97.44 100 GLY A O 1
ATOM 742 N N . ILE A 1 101 ? -2.804 6.302 8.573 1.00 97.94 101 ILE A N 1
ATOM 743 C CA . ILE A 1 101 ? -3.942 7.225 8.521 1.00 97.94 101 ILE A CA 1
ATOM 744 C C . ILE A 1 101 ? -5.242 6.506 8.887 1.00 97.94 101 ILE A C 1
ATOM 746 O O . ILE A 1 101 ? -6.043 7.053 9.638 1.00 97.94 101 ILE A O 1
ATOM 750 N N . ASN A 1 102 ? -5.416 5.249 8.465 1.00 96.31 102 ASN A N 1
ATOM 751 C CA . ASN A 1 102 ? -6.561 4.450 8.890 1.00 96.31 102 ASN A CA 1
ATOM 752 C C . ASN A 1 102 ? -6.604 4.299 10.421 1.00 96.31 102 ASN A C 1
ATOM 754 O O . ASN A 1 102 ? -7.625 4.595 11.028 1.00 96.31 102 ASN A O 1
ATOM 758 N N . GLN A 1 103 ? -5.492 3.899 11.050 1.00 96.81 103 GLN A N 1
ATOM 759 C CA . GLN A 1 103 ? -5.407 3.748 12.511 1.00 96.81 103 GLN A CA 1
ATOM 760 C C . GLN A 1 103 ? -5.715 5.048 13.265 1.00 96.81 103 GLN A C 1
ATOM 762 O O . GLN A 1 103 ? -6.385 5.014 14.290 1.00 96.81 103 GLN A O 1
ATOM 767 N N . ILE A 1 104 ? -5.257 6.198 12.761 1.00 97.38 104 ILE A N 1
ATOM 768 C CA . ILE A 1 104 ? -5.506 7.505 13.387 1.00 97.38 104 ILE A CA 1
ATOM 769 C C . ILE A 1 104 ? -7.002 7.859 13.390 1.00 97.38 104 ILE A C 1
ATOM 771 O O . ILE A 1 104 ? -7.500 8.400 14.376 1.00 97.38 104 ILE A O 1
ATOM 775 N N . TYR A 1 105 ? -7.729 7.569 12.308 1.00 96.00 105 TYR A N 1
ATOM 776 C CA . TYR A 1 105 ? -9.157 7.904 12.193 1.00 96.00 105 TYR A CA 1
ATOM 777 C C . TYR A 1 105 ? -10.095 6.826 12.751 1.00 96.00 105 TYR A C 1
ATOM 779 O O . TYR A 1 105 ? -11.272 7.105 13.003 1.00 96.00 105 TYR A O 1
ATOM 787 N N . ASP A 1 106 ? -9.592 5.609 12.950 1.00 94.44 106 ASP A N 1
ATOM 788 C CA . ASP A 1 106 ? -10.360 4.466 13.439 1.00 94.44 106 ASP A CA 1
ATOM 789 C C . ASP A 1 106 ? -10.053 4.098 14.894 1.00 94.44 106 ASP A C 1
ATOM 791 O O . ASP A 1 106 ? -10.500 3.047 15.331 1.00 94.44 106 ASP A O 1
ATOM 795 N N . VAL A 1 107 ? -9.364 4.938 15.678 1.00 94.75 107 VAL A N 1
ATOM 796 C CA . VAL A 1 107 ? -8.987 4.606 17.071 1.00 94.75 107 VAL A CA 1
ATOM 797 C C . VAL A 1 107 ? -10.160 4.051 17.888 1.00 94.75 107 VAL A C 1
ATOM 799 O O . VAL A 1 107 ? -10.005 3.031 18.550 1.00 94.75 107 VAL A O 1
ATOM 802 N N . SER A 1 108 ? -11.347 4.663 17.813 1.00 91.38 108 SER A N 1
ATOM 803 C CA . SER A 1 108 ? -12.531 4.195 18.553 1.00 91.38 108 SER A CA 1
ATOM 804 C C . SER A 1 108 ? -13.040 2.819 18.106 1.00 91.38 108 SER A C 1
ATOM 806 O O . SER A 1 108 ? -13.589 2.087 18.920 1.00 91.38 108 SER A O 1
ATOM 808 N N . ILE A 1 109 ? -12.855 2.465 16.832 1.00 90.69 109 ILE A N 1
ATOM 809 C CA . ILE A 1 109 ? -13.242 1.168 16.255 1.00 90.69 109 ILE A CA 1
ATOM 810 C C . ILE A 1 109 ? -12.165 0.123 16.567 1.00 90.69 109 ILE A C 1
ATOM 812 O O . ILE A 1 109 ? -12.464 -0.986 17.003 1.00 90.69 109 ILE A O 1
ATOM 816 N N . ASP A 1 110 ? -10.898 0.489 16.372 1.00 93.56 110 ASP A N 1
ATOM 817 C CA . ASP A 1 110 ? -9.749 -0.392 16.560 1.00 93.56 110 ASP A CA 1
ATOM 818 C C . ASP A 1 110 ? -9.557 -0.765 18.039 1.00 93.56 110 ASP A C 1
ATOM 820 O O . ASP A 1 110 ? -9.087 -1.860 18.315 1.00 93.56 110 ASP A O 1
ATOM 824 N N . VAL A 1 111 ? -9.979 0.060 19.006 1.00 93.56 111 VAL A N 1
ATOM 825 C CA . VAL A 1 111 ? -9.998 -0.337 20.431 1.00 93.56 111 VAL A CA 1
ATOM 826 C C . VAL A 1 111 ? -10.901 -1.553 20.683 1.00 93.56 111 VAL A C 1
ATOM 828 O O . VAL A 1 111 ? -10.601 -2.348 21.570 1.00 93.56 111 VAL A O 1
ATOM 831 N N . ILE A 1 112 ? -11.965 -1.729 19.893 1.00 92.00 112 ILE A N 1
ATOM 832 C CA . ILE A 1 112 ? -12.884 -2.871 20.000 1.00 92.00 112 ILE A CA 1
ATOM 833 C C . ILE A 1 112 ? -12.344 -4.049 19.187 1.00 92.00 112 ILE A C 1
ATOM 835 O O . ILE A 1 112 ? -12.119 -5.133 19.719 1.00 92.00 112 ILE A O 1
ATOM 839 N N . ASN A 1 113 ? -12.097 -3.829 17.895 1.00 89.25 113 ASN A N 1
ATOM 840 C CA . ASN A 1 113 ? -11.795 -4.912 16.959 1.00 89.25 113 ASN A CA 1
ATOM 841 C C . ASN A 1 113 ? -10.328 -5.368 17.015 1.00 89.25 113 ASN A C 1
ATOM 843 O O . ASN A 1 113 ? -10.006 -6.526 16.746 1.00 89.25 113 ASN A O 1
ATOM 847 N N . LYS A 1 114 ? -9.403 -4.445 17.300 1.00 91.88 114 LYS A N 1
ATOM 848 C CA . LYS A 1 114 ? -7.951 -4.637 17.154 1.00 91.88 114 LYS A CA 1
ATOM 849 C C . LYS A 1 114 ? -7.170 -3.931 18.276 1.00 91.88 114 LYS A C 1
ATOM 851 O O . LYS A 1 114 ? -6.273 -3.131 17.985 1.00 91.88 114 LYS A O 1
ATOM 856 N N . PRO A 1 115 ? -7.442 -4.253 19.558 1.00 92.62 115 PRO A N 1
ATOM 857 C CA . PRO A 1 115 ? -6.877 -3.535 20.707 1.00 92.62 115 PRO A CA 1
ATOM 858 C C . PRO A 1 115 ? -5.347 -3.612 20.790 1.00 92.62 115 PRO A C 1
ATOM 860 O O . PRO A 1 115 ? -4.723 -2.822 21.485 1.00 92.62 115 PRO A O 1
ATOM 863 N N . PHE A 1 116 ? -4.730 -4.552 20.071 1.00 90.88 116 PHE A N 1
ATOM 864 C CA . PHE A 1 116 ? -3.281 -4.733 19.984 1.00 90.88 116 PHE A CA 1
ATOM 865 C C . PHE A 1 116 ? -2.581 -3.761 19.015 1.00 90.88 116 PHE A C 1
ATOM 867 O O . PHE A 1 116 ? -1.350 -3.782 18.923 1.00 90.88 116 PHE A O 1
ATOM 874 N N . LEU A 1 117 ? -3.321 -2.962 18.233 1.00 93.50 117 LEU A N 1
ATOM 875 C CA . LEU A 1 117 ? -2.723 -1.997 17.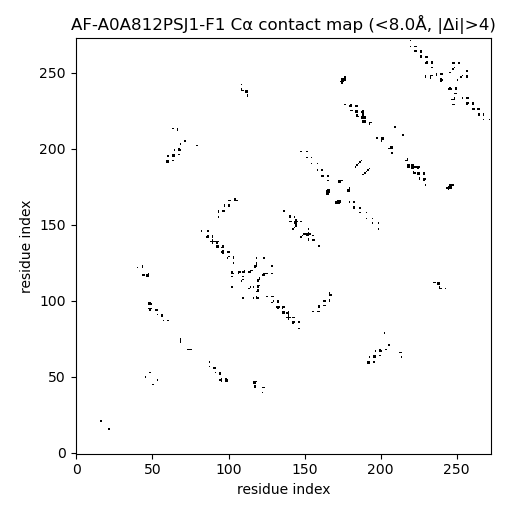307 1.00 93.50 117 LEU A CA 1
ATOM 876 C C . LEU A 1 117 ? -2.076 -0.837 18.071 1.00 93.50 117 LEU A C 1
ATOM 878 O O . LEU A 1 117 ? -2.683 -0.346 19.017 1.00 93.50 117 LEU A O 1
ATOM 882 N N . PRO A 1 118 ? -0.908 -0.320 17.647 1.00 94.75 118 PRO A N 1
ATOM 883 C CA . PRO A 1 118 ? -0.140 0.633 18.453 1.00 94.75 118 PRO A CA 1
ATOM 884 C C . PRO A 1 118 ? -0.889 1.902 18.865 1.00 94.75 118 PRO A C 1
ATOM 886 O O . PRO A 1 118 ? -0.727 2.359 19.993 1.00 94.75 118 PRO A O 1
ATOM 889 N N . VAL A 1 119 ? -1.723 2.466 17.985 1.00 95.31 119 VAL A N 1
ATOM 890 C CA . VAL A 1 119 ? -2.504 3.673 18.313 1.00 95.31 119 VAL A CA 1
ATOM 891 C C . VAL A 1 119 ? -3.657 3.343 19.272 1.00 95.31 119 VAL A C 1
ATOM 893 O O . VAL A 1 119 ? -3.885 4.078 20.229 1.00 95.31 119 VAL A O 1
ATOM 896 N N . ALA A 1 120 ? -4.346 2.213 19.071 1.00 94.12 120 ALA A N 1
ATOM 897 C CA . ALA A 1 120 ? -5.433 1.752 19.943 1.00 94.12 120 ALA A CA 1
ATOM 898 C C . ALA A 1 120 ? -4.923 1.329 21.335 1.00 94.12 120 ALA A C 1
ATOM 900 O O . ALA A 1 120 ? -5.510 1.691 22.354 1.00 94.12 120 ALA A O 1
ATOM 901 N N . ALA A 1 121 ? -3.780 0.643 21.375 1.00 94.06 121 ALA A N 1
ATOM 902 C CA . ALA A 1 121 ? -3.075 0.213 22.580 1.00 94.06 121 ALA A CA 1
ATOM 903 C C . ALA A 1 121 ? -2.371 1.362 23.323 1.00 94.06 121 ALA A C 1
ATOM 905 O O . ALA A 1 121 ? -1.834 1.147 24.407 1.00 94.06 121 ALA A O 1
ATOM 906 N N . LYS A 1 122 ? -2.345 2.573 22.743 1.00 92.94 122 LYS A N 1
ATOM 907 C CA . LYS A 1 122 ? -1.593 3.740 23.241 1.00 92.94 122 LYS A CA 1
ATOM 908 C C . LYS A 1 122 ? -0.072 3.519 23.320 1.00 92.94 122 LYS A C 1
ATOM 910 O O . LYS A 1 122 ? 0.617 4.291 23.979 1.00 92.94 122 LYS A O 1
ATOM 915 N N . GLU A 1 123 ? 0.458 2.517 22.610 1.00 92.25 123 GLU A N 1
ATOM 916 C CA . GLU A 1 123 ? 1.904 2.329 22.390 1.00 92.25 123 GLU A CA 1
ATOM 917 C C . GLU A 1 123 ? 2.482 3.455 21.512 1.00 92.25 123 GLU A C 1
ATOM 919 O O . GLU A 1 123 ? 3.665 3.773 21.601 1.00 92.25 123 GLU A O 1
ATOM 924 N N . LEU A 1 124 ? 1.647 4.067 20.661 1.00 93.19 124 LEU A N 1
ATOM 925 C CA . LEU A 1 124 ? 1.988 5.227 19.844 1.00 93.19 124 LEU A CA 1
ATOM 926 C C . LEU A 1 124 ? 0.940 6.326 20.041 1.00 93.19 124 LEU A C 1
ATOM 928 O O . LEU A 1 124 ? -0.253 6.102 19.829 1.00 93.19 124 LEU A O 1
ATOM 932 N N . SER A 1 125 ? 1.372 7.530 20.415 1.00 93.88 125 SER A N 1
ATOM 933 C CA . SER A 1 125 ? 0.458 8.670 20.541 1.00 93.88 125 SER A CA 1
ATOM 934 C C . SER A 1 125 ? -0.027 9.164 19.170 1.00 93.88 125 SER A C 1
ATOM 936 O O . SER A 1 125 ? 0.665 9.030 18.158 1.00 93.88 125 SER A O 1
ATOM 938 N N . ILE A 1 126 ? -1.205 9.796 19.129 1.00 95.31 126 ILE A N 1
ATOM 939 C CA . ILE A 1 126 ? -1.768 10.371 17.894 1.00 95.31 126 ILE A CA 1
ATOM 940 C C . ILE A 1 126 ? -0.806 11.379 17.227 1.00 95.31 126 ILE A C 1
ATOM 942 O O . ILE A 1 126 ? -0.609 11.273 16.015 1.00 95.31 126 ILE A O 1
ATOM 946 N N . PRO A 1 127 ? -0.152 12.316 17.951 1.00 96.81 127 PRO A N 1
ATOM 947 C CA . PRO A 1 127 ? 0.824 13.217 17.335 1.00 96.81 127 PRO A CA 1
ATOM 948 C C . PRO A 1 127 ? 2.021 12.482 16.721 1.00 96.81 127 PRO A C 1
ATOM 950 O O . PRO A 1 127 ? 2.430 12.806 15.608 1.00 96.81 127 PRO A O 1
ATOM 953 N N . GLN A 1 128 ? 2.555 11.458 17.399 1.00 95.25 128 GLN A N 1
ATOM 954 C CA . GLN A 1 128 ? 3.648 10.642 16.856 1.00 95.25 128 GLN A CA 1
ATOM 955 C C . GLN A 1 128 ? 3.215 9.892 15.592 1.00 95.25 128 GLN A C 1
ATOM 957 O O . GLN A 1 128 ? 3.960 9.860 14.614 1.00 95.25 128 GLN A O 1
ATOM 962 N N . ALA A 1 129 ? 2.001 9.332 15.585 1.00 96.81 129 ALA A N 1
ATOM 963 C CA . ALA A 1 129 ? 1.440 8.671 14.413 1.00 96.81 129 ALA A CA 1
ATOM 964 C C . ALA A 1 129 ? 1.314 9.638 13.225 1.00 96.81 129 ALA A C 1
ATOM 966 O O . ALA A 1 129 ? 1.700 9.281 12.114 1.00 96.81 129 ALA A O 1
ATOM 967 N N . TRP A 1 130 ? 0.852 10.874 13.453 1.00 98.12 130 TRP A N 1
ATOM 968 C CA . TRP A 1 130 ? 0.794 11.914 12.419 1.00 98.12 130 TRP A CA 1
ATOM 969 C C . TRP A 1 130 ? 2.167 12.258 11.848 1.00 98.12 130 TRP A C 1
ATOM 971 O O . TRP A 1 130 ? 2.335 12.249 10.628 1.00 98.12 130 TRP A O 1
ATOM 981 N N . VAL A 1 131 ? 3.153 12.516 12.714 1.00 97.88 131 VAL A N 1
ATOM 982 C CA . VAL A 1 131 ? 4.536 12.784 12.287 1.00 97.88 131 VAL A CA 1
ATOM 983 C C . VAL A 1 131 ? 5.043 11.645 11.408 1.00 97.88 131 VAL A C 1
ATOM 985 O O . VAL A 1 131 ? 5.568 11.883 10.322 1.00 97.88 131 VAL A O 1
ATOM 988 N N . LEU A 1 132 ? 4.820 10.401 11.830 1.00 97.12 132 LEU A N 1
ATOM 989 C CA . LEU A 1 132 ? 5.276 9.225 11.109 1.00 97.12 132 LEU A CA 1
ATOM 990 C C . LEU A 1 132 ? 4.650 9.100 9.717 1.00 97.12 132 LEU A C 1
ATOM 992 O O . LEU A 1 132 ? 5.373 8.902 8.739 1.00 97.12 132 LEU A O 1
ATOM 996 N N . ILE A 1 133 ? 3.326 9.244 9.603 1.00 98.19 133 ILE A N 1
ATOM 997 C CA . ILE A 1 133 ? 2.665 9.119 8.299 1.00 98.19 133 ILE A CA 1
ATOM 998 C C . ILE A 1 133 ? 3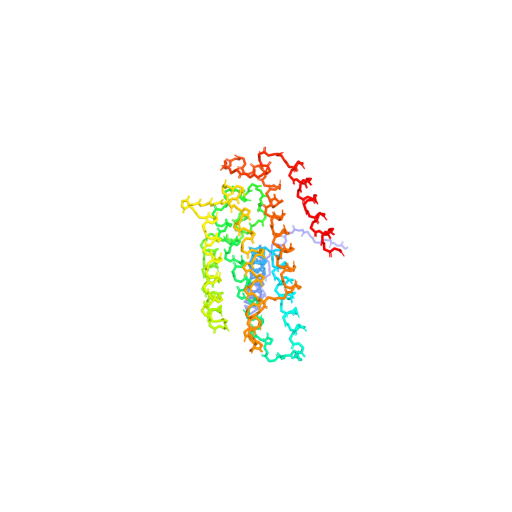.024 10.277 7.366 1.00 98.19 133 ILE A C 1
ATOM 1000 O O . ILE A 1 133 ? 3.171 10.049 6.169 1.00 98.19 133 ILE A O 1
ATOM 1004 N N . ILE A 1 134 ? 3.231 11.494 7.883 1.00 98.44 134 ILE A N 1
ATOM 1005 C CA . ILE A 1 134 ? 3.668 12.643 7.076 1.00 98.44 134 ILE A CA 1
ATOM 1006 C C . ILE A 1 134 ? 5.079 12.398 6.538 1.00 98.44 134 ILE A C 1
ATOM 1008 O O . ILE A 1 134 ? 5.310 12.558 5.340 1.00 98.44 134 ILE A O 1
ATOM 1012 N N . LEU A 1 135 ? 6.006 11.943 7.389 1.00 98.25 135 LEU A N 1
ATOM 1013 C CA . LEU A 1 135 ? 7.363 11.594 6.964 1.00 98.25 135 LEU A CA 1
ATOM 1014 C C . LEU A 1 135 ? 7.352 10.503 5.890 1.00 98.25 135 LEU A C 1
ATOM 1016 O O . LEU A 1 135 ? 8.052 10.622 4.887 1.00 98.25 135 LEU A O 1
ATOM 1020 N N . MET A 1 136 ? 6.521 9.473 6.051 1.00 98.38 136 MET A N 1
ATOM 1021 C CA . MET A 1 136 ? 6.358 8.421 5.046 1.00 98.38 136 MET A CA 1
ATOM 1022 C C . MET A 1 136 ? 5.760 8.941 3.736 1.00 98.38 136 MET A C 1
ATOM 1024 O O . MET A 1 136 ? 6.247 8.587 2.664 1.00 98.38 136 MET A O 1
ATOM 1028 N N . ALA A 1 137 ? 4.739 9.797 3.798 1.00 98.44 137 ALA A N 1
ATOM 1029 C CA . ALA A 1 137 ? 4.137 10.389 2.609 1.00 98.44 137 ALA A CA 1
ATOM 1030 C C . ALA A 1 137 ? 5.158 11.223 1.827 1.00 98.44 137 ALA A C 1
ATOM 1032 O O . ALA A 1 137 ? 5.302 11.029 0.620 1.00 98.44 137 ALA A O 1
ATOM 1033 N N . VAL A 1 138 ? 5.906 12.096 2.511 1.00 98.44 138 VAL A N 1
ATOM 1034 C CA . VAL A 1 138 ? 6.939 12.943 1.898 1.00 98.44 138 VAL A CA 1
ATOM 1035 C C . VAL A 1 138 ? 8.079 12.094 1.340 1.00 98.44 138 VAL A C 1
ATOM 1037 O O . VAL A 1 138 ? 8.434 12.251 0.174 1.00 98.44 138 VAL A O 1
ATOM 1040 N N . CYS A 1 139 ? 8.616 11.160 2.130 1.00 98.44 139 CYS A N 1
ATOM 1041 C CA . CYS A 1 139 ? 9.727 10.304 1.719 1.00 98.44 139 CYS A CA 1
ATOM 1042 C C . CYS A 1 139 ? 9.357 9.435 0.511 1.00 98.44 139 CYS A C 1
ATOM 1044 O O . CYS A 1 139 ? 10.037 9.480 -0.511 1.00 98.44 139 CYS A O 1
ATOM 1046 N N . GLY A 1 140 ? 8.248 8.695 0.585 1.00 98.44 140 GLY A N 1
ATOM 1047 C CA . GLY A 1 140 ? 7.840 7.803 -0.497 1.00 98.44 140 GLY A CA 1
ATOM 1048 C C . GLY A 1 140 ? 7.444 8.551 -1.772 1.00 98.44 140 GLY A C 1
ATOM 1049 O O . GLY A 1 140 ? 7.796 8.114 -2.866 1.00 98.44 140 GLY A O 1
ATOM 1050 N N . THR A 1 141 ? 6.788 9.711 -1.649 1.00 98.50 141 THR A N 1
ATOM 1051 C CA . THR A 1 141 ? 6.459 10.556 -2.810 1.00 98.50 141 THR A CA 1
ATOM 1052 C C . THR A 1 141 ? 7.728 11.133 -3.434 1.00 98.50 141 THR A C 1
ATOM 1054 O O . THR A 1 141 ? 7.915 11.023 -4.644 1.00 98.50 141 THR A O 1
ATOM 1057 N N . GLY A 1 142 ? 8.637 11.678 -2.619 1.00 98.25 142 GLY A N 1
ATOM 1058 C CA . GLY A 1 142 ? 9.914 12.226 -3.077 1.00 98.25 142 GLY A CA 1
ATOM 1059 C C . GLY A 1 142 ? 10.771 11.187 -3.799 1.00 98.25 142 GLY A C 1
ATOM 1060 O O . GLY A 1 142 ? 11.221 11.442 -4.914 1.00 98.25 142 GLY A O 1
ATOM 1061 N N . LEU A 1 143 ? 10.919 9.989 -3.220 1.00 98.31 143 LEU A N 1
ATOM 1062 C CA . LEU A 1 143 ? 11.601 8.863 -3.867 1.00 98.31 143 LEU A CA 1
ATOM 1063 C C . LEU A 1 143 ? 10.930 8.489 -5.193 1.00 98.31 143 LEU A C 1
ATOM 1065 O O . LEU A 1 143 ? 11.621 8.289 -6.190 1.00 98.31 143 LEU A O 1
ATOM 1069 N N . SER A 1 144 ? 9.595 8.441 -5.223 1.00 98.25 144 SER A N 1
ATOM 1070 C CA . SER A 1 144 ? 8.845 8.049 -6.419 1.00 98.25 144 SER A CA 1
ATOM 1071 C C . SER A 1 144 ? 9.057 9.012 -7.588 1.00 98.25 144 SER A C 1
ATOM 1073 O O . SER A 1 144 ? 9.358 8.573 -8.696 1.00 98.25 144 SER A O 1
ATOM 1075 N N . PHE A 1 145 ? 8.961 10.321 -7.339 1.00 98.12 145 PHE A N 1
ATOM 1076 C CA . PHE A 1 145 ? 9.207 11.341 -8.362 1.00 98.12 145 PHE A CA 1
ATOM 1077 C C . PHE A 1 145 ? 10.675 11.405 -8.786 1.00 98.12 145 PHE A C 1
ATOM 1079 O O . PHE A 1 145 ? 10.956 11.518 -9.978 1.00 98.12 145 PHE A O 1
ATOM 1086 N N . HIS A 1 146 ? 11.604 11.340 -7.829 1.00 97.62 146 HIS A N 1
ATOM 1087 C CA . HIS A 1 146 ? 13.026 11.523 -8.106 1.00 97.62 146 HIS A CA 1
ATOM 1088 C C . HIS A 1 146 ? 13.644 10.336 -8.853 1.00 97.62 146 HIS A C 1
ATOM 1090 O O . HIS A 1 146 ? 14.435 10.543 -9.769 1.00 97.62 146 HIS A O 1
ATOM 1096 N N . LEU A 1 147 ? 13.278 9.102 -8.487 1.00 96.50 147 LEU A N 1
ATOM 1097 C CA . LEU A 1 147 ? 13.906 7.892 -9.030 1.00 96.50 147 LEU A CA 1
ATOM 1098 C C . LEU A 1 147 ? 13.156 7.295 -10.224 1.00 96.50 147 LEU A C 1
ATOM 1100 O O . LEU A 1 147 ? 13.788 6.714 -11.101 1.00 96.50 147 LEU A O 1
ATOM 1104 N N . PHE A 1 148 ? 11.825 7.415 -10.267 1.00 96.00 148 PHE A N 1
ATOM 1105 C CA . PHE A 1 148 ? 10.990 6.716 -11.259 1.00 96.00 148 PHE A CA 1
ATOM 1106 C C . PHE A 1 148 ? 10.202 7.661 -12.177 1.00 96.00 148 PHE A C 1
ATOM 1108 O O . PHE A 1 148 ? 9.439 7.211 -13.036 1.00 96.00 148 PHE A O 1
ATOM 1115 N N . GLY A 1 149 ? 10.408 8.972 -12.030 1.00 95.75 149 GLY A N 1
ATOM 1116 C CA . GLY A 1 149 ? 9.849 9.996 -12.901 1.00 95.75 149 GLY A CA 1
ATOM 1117 C C . GLY A 1 149 ? 8.395 10.379 -12.594 1.00 95.75 149 GLY A C 1
ATOM 1118 O O . GLY A 1 149 ? 7.749 9.826 -11.698 1.00 95.75 149 GLY A O 1
ATOM 1119 N N . PRO A 1 150 ? 7.852 11.351 -13.350 1.00 96.94 150 PRO A N 1
ATOM 1120 C CA . PRO A 1 150 ? 6.586 12.001 -13.027 1.00 96.94 150 PRO A CA 1
ATOM 1121 C C . PRO A 1 150 ? 5.383 11.060 -13.094 1.00 96.94 150 PRO A C 1
ATOM 1123 O O . PRO A 1 150 ? 4.512 11.158 -12.241 1.00 96.94 150 PRO A O 1
ATOM 1126 N N . LEU A 1 151 ? 5.339 10.113 -14.039 1.00 96.81 151 LEU A N 1
ATOM 1127 C CA . LEU A 1 151 ? 4.213 9.179 -14.133 1.00 96.81 151 LEU A CA 1
ATOM 1128 C C . LEU A 1 151 ? 4.088 8.309 -12.874 1.00 96.81 151 LEU A C 1
ATOM 1130 O O . LEU A 1 151 ? 3.011 8.230 -12.285 1.00 96.81 151 LEU A O 1
ATOM 1134 N N . ILE A 1 152 ? 5.183 7.674 -12.444 1.00 97.75 152 ILE A N 1
ATOM 1135 C CA . ILE A 1 152 ? 5.180 6.823 -11.248 1.00 97.75 152 ILE A CA 1
ATOM 1136 C C . ILE A 1 152 ? 4.953 7.660 -9.991 1.00 97.75 152 ILE A C 1
ATOM 1138 O O . ILE A 1 152 ? 4.149 7.267 -9.147 1.00 97.75 152 ILE A O 1
ATOM 1142 N N . GLY A 1 153 ? 5.572 8.841 -9.896 1.00 98.12 153 GLY A N 1
ATOM 1143 C CA . GLY A 1 153 ? 5.302 9.798 -8.823 1.00 98.12 153 GLY A CA 1
ATOM 1144 C C . GLY A 1 153 ? 3.819 10.177 -8.718 1.00 98.12 153 GLY A C 1
ATOM 1145 O O . GLY A 1 153 ? 3.245 10.125 -7.630 1.00 98.12 153 GLY A O 1
ATOM 1146 N N . SER A 1 154 ? 3.165 10.480 -9.843 1.00 98.19 154 SER A N 1
ATOM 1147 C CA . SER A 1 154 ? 1.736 10.811 -9.891 1.00 98.19 154 SER A CA 1
ATOM 1148 C C . SER A 1 154 ? 0.841 9.629 -9.522 1.00 98.19 154 SER A C 1
ATOM 1150 O O . SER A 1 154 ? -0.109 9.813 -8.765 1.00 98.19 154 SER A O 1
ATOM 1152 N N . LEU A 1 155 ? 1.136 8.415 -9.997 1.00 98.00 155 LEU A N 1
ATOM 1153 C CA . LEU A 1 155 ? 0.371 7.214 -9.633 1.00 98.00 155 LEU A CA 1
ATOM 1154 C C . LEU A 1 155 ? 0.531 6.862 -8.153 1.00 98.00 155 LEU A C 1
ATOM 1156 O O . LEU A 1 155 ? -0.438 6.474 -7.501 1.00 98.00 155 LEU A O 1
ATOM 1160 N N . TYR A 1 156 ? 1.734 7.041 -7.609 1.00 98.31 156 TYR A N 1
ATOM 1161 C CA . TYR A 1 156 ? 2.003 6.873 -6.188 1.00 98.31 156 TYR A CA 1
ATOM 1162 C C . TYR A 1 156 ? 1.202 7.883 -5.353 1.00 98.31 156 TYR A C 1
ATOM 1164 O O . TYR A 1 156 ? 0.480 7.491 -4.436 1.00 98.31 156 TYR A O 1
ATOM 1172 N N . ALA A 1 157 ? 1.255 9.172 -5.711 1.00 98.44 157 ALA A N 1
ATOM 1173 C CA . ALA A 1 157 ? 0.484 10.223 -5.047 1.00 98.44 157 ALA A CA 1
ATOM 1174 C C . ALA A 1 157 ? -1.031 9.983 -5.153 1.00 98.44 157 ALA A C 1
ATOM 1176 O O . ALA A 1 157 ? -1.757 10.169 -4.177 1.00 98.44 157 ALA A O 1
ATOM 1177 N N . PHE A 1 158 ? -1.506 9.502 -6.304 1.00 98.38 158 PHE A N 1
ATOM 1178 C CA . PHE A 1 158 ? -2.897 9.096 -6.489 1.00 98.38 158 PHE A CA 1
ATOM 1179 C C . PHE A 1 158 ? -3.278 7.921 -5.575 1.00 98.38 158 PHE A C 1
ATOM 1181 O O . PHE A 1 158 ? -4.339 7.945 -4.955 1.00 98.38 158 PHE A O 1
ATOM 1188 N N . GLY A 1 159 ? -2.398 6.930 -5.408 1.00 98.06 159 GLY A N 1
ATOM 1189 C CA . GLY A 1 159 ? -2.587 5.845 -4.444 1.00 98.06 159 GLY A CA 1
ATOM 1190 C C . GLY A 1 159 ? -2.695 6.340 -2.997 1.00 98.06 159 GLY A C 1
ATOM 1191 O O . GLY A 1 159 ? -3.573 5.881 -2.261 1.00 98.06 159 GLY A O 1
ATOM 1192 N N . LEU A 1 160 ? -1.863 7.312 -2.598 1.00 98.38 160 LEU A N 1
ATOM 1193 C CA . LEU A 1 160 ? -1.982 7.953 -1.282 1.00 98.38 160 LEU A CA 1
ATOM 1194 C C . LEU A 1 160 ? -3.315 8.686 -1.141 1.00 98.38 160 LEU A C 1
ATOM 1196 O O . LEU A 1 160 ? -4.007 8.475 -0.151 1.00 98.38 160 LEU A O 1
ATOM 1200 N N . PHE A 1 161 ? -3.703 9.472 -2.149 1.00 98.06 161 PHE A N 1
ATOM 1201 C CA . PHE A 1 161 ? -4.986 10.172 -2.185 1.00 98.06 161 PHE A CA 1
ATOM 1202 C C . PHE A 1 161 ? -6.170 9.211 -2.011 1.00 98.06 161 PHE A C 1
ATOM 1204 O O . PHE A 1 161 ? -7.043 9.465 -1.180 1.00 98.06 161 PHE A O 1
ATOM 1211 N N . LEU A 1 162 ? -6.175 8.074 -2.719 1.00 97.69 162 LEU A N 1
ATOM 1212 C CA . LEU A 1 162 ? -7.195 7.034 -2.557 1.00 97.69 162 LEU A CA 1
ATOM 1213 C C . LEU A 1 162 ? -7.226 6.475 -1.122 1.00 97.69 162 LEU A C 1
ATOM 1215 O O . LEU A 1 162 ? -8.302 6.291 -0.553 1.00 97.69 162 LEU A O 1
ATOM 1219 N N . GLY A 1 163 ? -6.060 6.259 -0.505 1.00 96.75 163 GLY A N 1
ATOM 1220 C CA . GLY A 1 163 ? -5.954 5.864 0.904 1.00 96.75 163 GLY A CA 1
ATOM 1221 C C . GLY A 1 163 ? -6.461 6.929 1.887 1.00 96.75 163 GLY A C 1
ATOM 1222 O O . GLY A 1 163 ? -7.067 6.598 2.911 1.00 96.75 163 GLY A O 1
ATOM 1223 N N . THR A 1 164 ? -6.276 8.211 1.563 1.00 97.69 164 THR A N 1
ATOM 1224 C CA . THR A 1 164 ? -6.803 9.335 2.345 1.00 97.69 164 THR A CA 1
ATOM 1225 C C . THR A 1 164 ? -8.326 9.378 2.280 1.00 97.69 164 THR A C 1
ATOM 1227 O O . THR A 1 164 ? -8.974 9.335 3.322 1.00 97.69 164 THR A O 1
ATOM 1230 N N . ILE A 1 165 ? -8.926 9.404 1.084 1.00 97.25 165 ILE A N 1
ATOM 1231 C CA . ILE A 1 165 ? -10.394 9.484 0.939 1.00 97.25 165 ILE A CA 1
ATOM 1232 C C . ILE A 1 165 ? -11.105 8.225 1.452 1.00 97.25 165 ILE A C 1
ATOM 1234 O O . ILE A 1 165 ? -12.277 8.279 1.829 1.00 97.25 165 ILE A O 1
ATOM 1238 N N . TYR A 1 166 ? -10.395 7.095 1.505 1.00 95.81 166 TYR A N 1
ATOM 1239 C CA . TYR A 1 166 ? -10.864 5.885 2.168 1.00 95.81 166 TYR A CA 1
ATOM 1240 C C . TYR A 1 166 ? -11.078 6.110 3.675 1.00 95.81 166 TYR A C 1
ATOM 1242 O O . TYR A 1 166 ? -12.115 5.708 4.202 1.00 95.81 166 TYR A O 1
ATOM 1250 N N . SER A 1 167 ? -10.149 6.797 4.353 1.00 95.56 167 SER A N 1
ATOM 1251 C CA . SER A 1 167 ? -10.109 6.905 5.824 1.00 95.56 167 SER A CA 1
ATOM 1252 C C . SER A 1 167 ? -10.736 8.192 6.382 1.00 95.56 167 SER A C 1
ATOM 1254 O O . SER A 1 167 ? -11.320 8.181 7.467 1.00 95.56 167 SER A O 1
ATOM 1256 N N . VAL A 1 168 ? -10.620 9.310 5.660 1.00 95.94 168 VAL A N 1
ATOM 1257 C CA . VAL A 1 168 ? -10.829 10.666 6.196 1.00 95.94 168 VAL A CA 1
ATOM 1258 C C . VAL A 1 168 ? -12.216 11.233 5.828 1.00 95.94 168 VAL A C 1
ATOM 1260 O O . VAL A 1 168 ? -12.630 11.126 4.669 1.00 95.94 168 VAL A O 1
ATOM 1263 N N . PRO A 1 169 ? -12.961 11.859 6.768 1.00 91.88 169 PRO A N 1
ATOM 1264 C CA . PRO A 1 169 ? -14.189 12.608 6.464 1.00 91.88 169 PRO A CA 1
ATOM 1265 C C . PRO A 1 169 ? -13.939 13.833 5.553 1.00 91.88 169 PRO A C 1
ATOM 1267 O O . PRO A 1 169 ? -12.864 14.419 5.625 1.00 91.88 169 PRO A O 1
ATOM 1270 N N . PRO A 1 170 ? -14.915 14.277 4.735 1.00 90.56 170 PRO A N 1
ATOM 1271 C CA . PRO A 1 170 ? -16.307 13.823 4.690 1.00 90.56 170 PRO A CA 1
ATOM 1272 C C . PRO A 1 170 ? -16.531 12.549 3.865 1.00 90.56 170 PRO A C 1
ATOM 1274 O O . PRO A 1 170 ? -17.548 11.893 4.064 1.00 90.56 170 PRO A O 1
ATOM 1277 N N . LEU A 1 171 ? -15.600 12.177 2.979 1.00 91.50 171 LEU A N 1
ATOM 1278 C CA . LEU A 1 171 ? -15.787 11.046 2.064 1.00 91.50 171 LEU A CA 1
ATOM 1279 C C . LEU A 1 171 ? -15.784 9.700 2.797 1.00 91.50 171 LEU A C 1
ATOM 1281 O O . LEU A 1 171 ? -16.734 8.937 2.646 1.0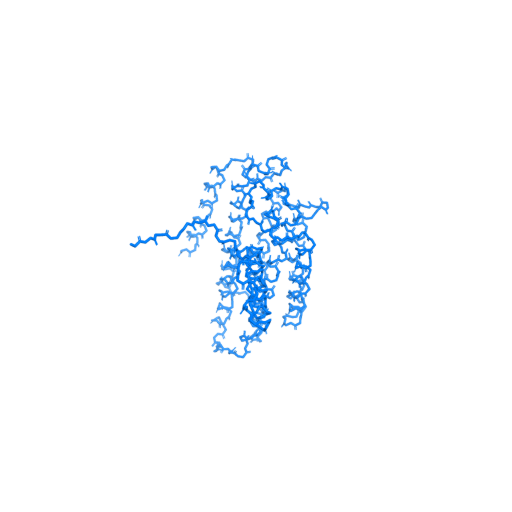0 91.50 171 LEU A O 1
ATOM 1285 N N . ARG A 1 172 ? -14.731 9.424 3.586 1.00 93.25 172 ARG A N 1
ATOM 1286 C CA . ARG A 1 172 ? -14.528 8.201 4.390 1.00 93.25 172 ARG A CA 1
ATOM 1287 C C . ARG A 1 172 ? -15.135 6.955 3.731 1.00 93.25 172 ARG A C 1
ATOM 1289 O O . ARG A 1 172 ? -16.011 6.293 4.296 1.00 93.25 172 ARG A O 1
ATOM 1296 N N . LEU A 1 173 ? -14.675 6.661 2.511 1.00 92.88 173 LEU A N 1
ATOM 1297 C CA . LEU A 1 173 ? -15.284 5.667 1.618 1.00 92.88 173 LEU A CA 1
ATOM 1298 C C . LEU A 1 173 ? -15.275 4.243 2.181 1.00 92.88 173 LEU A C 1
ATOM 1300 O O . LEU A 1 173 ? -16.049 3.410 1.715 1.00 92.88 173 LEU A O 1
ATOM 1304 N N . LYS A 1 174 ? -14.490 3.974 3.234 1.00 90.12 174 LYS A N 1
ATOM 1305 C CA . LYS A 1 174 ? -14.559 2.719 3.991 1.00 90.12 174 LYS A CA 1
ATOM 1306 C C . LYS A 1 174 ? -15.955 2.386 4.538 1.00 90.12 174 LYS A C 1
ATOM 1308 O O . LYS A 1 174 ? -16.203 1.235 4.864 1.00 90.12 174 LYS A O 1
ATOM 1313 N N . LYS A 1 175 ? -16.856 3.373 4.649 1.00 87.94 175 LYS A N 1
ATOM 1314 C CA . LYS A 1 175 ? -18.255 3.171 5.066 1.00 87.94 175 LYS A CA 1
ATOM 1315 C C . LYS A 1 175 ? -19.122 2.466 4.023 1.00 87.94 175 LYS A C 1
ATOM 1317 O O . LYS A 1 175 ? -20.219 2.046 4.363 1.00 87.94 175 LYS A O 1
ATOM 1322 N N . SER A 1 176 ? -18.664 2.387 2.774 1.00 89.75 176 SER A N 1
AT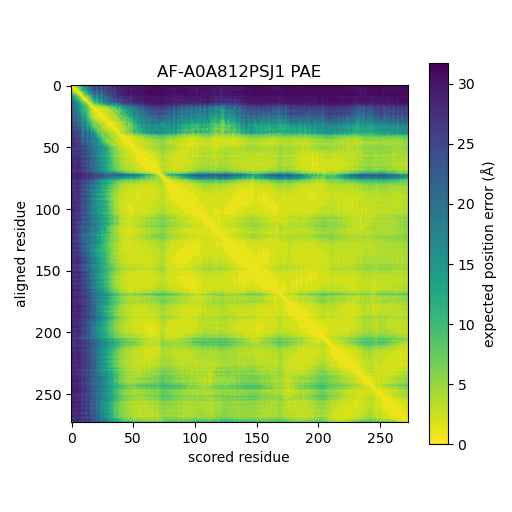OM 1323 C CA . SER A 1 176 ? -19.335 1.668 1.695 1.00 89.75 176 SER A CA 1
ATOM 1324 C C . SER A 1 176 ? -18.502 0.456 1.304 1.00 89.75 176 SER A C 1
ATOM 1326 O O . SER A 1 176 ? -17.394 0.605 0.786 1.00 89.75 176 SER A O 1
ATOM 1328 N N . ALA A 1 177 ? -19.058 -0.742 1.498 1.00 87.75 177 ALA A N 1
ATOM 1329 C CA . ALA A 1 177 ? -18.409 -2.007 1.154 1.00 87.75 177 ALA A CA 1
ATOM 1330 C C . ALA A 1 177 ? -17.873 -2.036 -0.291 1.00 87.75 177 ALA A C 1
ATOM 1332 O O . ALA A 1 177 ? -16.747 -2.465 -0.542 1.00 87.75 177 ALA A O 1
ATOM 1333 N N . VAL A 1 178 ? -18.661 -1.527 -1.244 1.00 90.81 178 VAL A N 1
ATOM 1334 C CA . VAL A 1 178 ? -18.292 -1.498 -2.667 1.00 90.81 178 VAL A CA 1
ATOM 1335 C C . VAL A 1 178 ? -17.162 -0.502 -2.919 1.00 90.81 178 VAL A C 1
ATOM 1337 O O . VAL A 1 178 ? -16.175 -0.849 -3.563 1.00 90.81 178 VAL A O 1
ATOM 1340 N N . ALA A 1 179 ? -17.264 0.720 -2.387 1.00 92.19 179 ALA A N 1
ATOM 1341 C CA . ALA A 1 179 ? -16.224 1.731 -2.578 1.00 92.19 179 ALA A CA 1
ATOM 1342 C C . ALA A 1 179 ? -14.894 1.300 -1.935 1.00 92.19 179 ALA A C 1
ATOM 1344 O O . ALA A 1 179 ? -13.833 1.453 -2.541 1.00 92.19 179 ALA A O 1
ATOM 1345 N N . ALA A 1 180 ? -14.956 0.697 -0.744 1.00 91.12 180 ALA A N 1
ATOM 1346 C CA . ALA A 1 180 ? -13.812 0.106 -0.061 1.00 91.12 180 ALA A CA 1
ATOM 1347 C C . ALA A 1 180 ? -13.134 -0.980 -0.912 1.00 91.12 180 ALA A C 1
ATOM 1349 O O . ALA A 1 180 ? -11.918 -0.937 -1.111 1.00 91.12 180 ALA A O 1
ATOM 1350 N N . ALA A 1 181 ? -13.918 -1.918 -1.454 1.00 91.62 181 ALA A N 1
ATOM 1351 C CA . ALA A 1 181 ? -13.408 -2.987 -2.306 1.00 91.62 181 ALA A CA 1
ATOM 1352 C C . ALA A 1 181 ? -12.754 -2.450 -3.586 1.00 91.62 181 ALA A C 1
ATOM 1354 O O . ALA A 1 181 ? -11.649 -2.870 -3.929 1.00 91.62 181 ALA A O 1
ATOM 1355 N N . LEU A 1 182 ? -13.382 -1.475 -4.251 1.00 92.69 182 LEU A N 1
ATOM 1356 C CA . LEU A 1 182 ? -12.849 -0.856 -5.466 1.00 92.69 182 LEU A CA 1
ATOM 1357 C C . LEU A 1 182 ? -11.537 -0.106 -5.216 1.00 92.69 182 LEU A C 1
ATOM 1359 O O . LEU A 1 182 ? -10.603 -0.240 -6.006 1.00 92.69 182 LEU A O 1
ATOM 1363 N N . ILE A 1 183 ? -11.427 0.644 -4.115 1.00 94.69 183 ILE A N 1
ATOM 1364 C CA . ILE A 1 183 ? -10.179 1.333 -3.753 1.00 94.69 183 ILE A CA 1
ATOM 1365 C C . ILE A 1 183 ? -9.064 0.320 -3.491 1.00 94.69 183 ILE A C 1
ATOM 1367 O O . ILE A 1 183 ? -7.960 0.480 -4.009 1.00 94.69 183 ILE A O 1
ATOM 1371 N N . ILE A 1 184 ? -9.342 -0.740 -2.729 1.00 92.75 184 ILE A N 1
ATOM 1372 C CA . ILE A 1 184 ? -8.339 -1.766 -2.420 1.00 92.75 184 ILE A CA 1
ATOM 1373 C C . ILE A 1 184 ? -7.901 -2.492 -3.692 1.00 92.75 184 ILE A C 1
ATOM 1375 O O . ILE A 1 184 ? -6.701 -2.633 -3.919 1.00 92.75 184 ILE A O 1
ATOM 1379 N N . ALA A 1 185 ? -8.836 -2.886 -4.556 1.00 91.94 185 ALA A N 1
ATOM 1380 C CA . ALA A 1 185 ? -8.521 -3.499 -5.843 1.00 91.94 185 ALA A CA 1
ATOM 1381 C C . ALA A 1 185 ? -7.712 -2.558 -6.746 1.00 91.94 185 ALA A C 1
ATOM 1383 O O . ALA A 1 185 ? -6.738 -2.977 -7.361 1.00 91.94 185 ALA A O 1
ATOM 1384 N N . THR A 1 186 ? -8.047 -1.269 -6.770 1.00 93.69 186 THR A N 1
ATOM 1385 C CA . THR A 1 186 ? -7.311 -0.277 -7.562 1.00 93.69 186 THR A CA 1
ATOM 1386 C C . THR A 1 186 ? -5.885 -0.116 -7.046 1.00 93.69 186 THR A C 1
ATOM 1388 O O . THR A 1 186 ? -4.937 -0.253 -7.810 1.00 93.69 186 THR A O 1
ATOM 1391 N N . VAL A 1 187 ? -5.705 0.131 -5.747 1.00 94.88 187 VAL A N 1
ATOM 1392 C CA . VAL A 1 187 ? -4.386 0.418 -5.166 1.00 94.88 187 VAL A CA 1
ATOM 1393 C C . VAL A 1 187 ? -3.515 -0.839 -5.097 1.00 94.88 187 VAL A C 1
ATOM 1395 O O . VAL A 1 187 ? -2.364 -0.821 -5.533 1.00 94.88 187 VAL A O 1
ATOM 1398 N N . ARG A 1 188 ? -4.046 -1.939 -4.549 1.00 91.62 188 ARG A N 1
ATOM 1399 C CA . ARG A 1 188 ? -3.293 -3.185 -4.325 1.00 91.62 188 ARG A CA 1
ATOM 1400 C C . ARG A 1 188 ? -3.310 -4.132 -5.510 1.00 91.62 188 ARG A C 1
ATOM 1402 O O . ARG A 1 188 ? -2.310 -4.800 -5.743 1.00 91.62 188 ARG A O 1
ATOM 1409 N N . GLY A 1 189 ? -4.426 -4.201 -6.222 1.00 89.81 189 GLY A N 1
ATOM 1410 C CA . GLY A 1 189 ? -4.584 -5.075 -7.377 1.00 89.81 189 GLY A CA 1
ATOM 1411 C C . GLY A 1 189 ? -3.936 -4.505 -8.629 1.00 89.81 189 GLY A C 1
ATOM 1412 O O . GLY A 1 189 ? -3.136 -5.182 -9.265 1.00 89.81 189 GLY A O 1
ATOM 1413 N N . PHE A 1 190 ? -4.222 -3.246 -8.961 1.00 93.06 190 PHE A N 1
ATOM 1414 C CA . PHE A 1 190 ? -3.774 -2.662 -10.223 1.00 93.06 190 PHE A CA 1
ATOM 1415 C C . PHE A 1 190 ? -2.533 -1.770 -10.089 1.00 93.06 190 PHE A C 1
ATOM 1417 O O . PHE A 1 190 ? -1.487 -2.101 -10.644 1.00 93.06 190 PHE A O 1
ATOM 1424 N N . LEU A 1 191 ? -2.619 -0.657 -9.348 1.00 95.25 191 LEU A N 1
ATOM 1425 C CA . LEU A 1 191 ? -1.589 0.392 -9.324 1.00 95.25 191 LEU A CA 1
ATOM 1426 C C . LEU A 1 191 ? -0.217 -0.127 -8.893 1.00 95.25 191 LEU A C 1
ATOM 1428 O O . LEU A 1 191 ? 0.781 0.248 -9.501 1.00 95.25 191 LEU A O 1
ATOM 1432 N N . LEU A 1 192 ? -0.158 -0.998 -7.880 1.00 94.31 192 LEU A N 1
ATOM 1433 C CA . LEU A 1 192 ? 1.098 -1.617 -7.450 1.00 94.31 192 LEU A CA 1
ATOM 1434 C C . LEU A 1 192 ? 1.730 -2.434 -8.584 1.00 94.31 192 LEU A C 1
ATOM 1436 O O . LEU A 1 192 ? 2.898 -2.225 -8.905 1.00 94.31 192 LEU A O 1
ATOM 1440 N N . ASN A 1 193 ? 0.967 -3.339 -9.203 1.00 94.56 193 ASN A N 1
ATOM 1441 C CA . ASN A 1 193 ? 1.489 -4.232 -10.239 1.00 94.56 193 ASN A CA 1
ATOM 1442 C C . ASN A 1 193 ? 1.895 -3.454 -11.497 1.00 94.56 193 ASN A C 1
ATOM 1444 O O . ASN A 1 193 ? 3.013 -3.614 -11.988 1.00 94.56 193 ASN A O 1
ATOM 1448 N N . PHE A 1 194 ? 1.028 -2.551 -11.963 1.00 95.44 194 PHE A N 1
ATOM 1449 C CA . PHE A 1 194 ? 1.318 -1.668 -13.089 1.00 95.44 194 PHE A CA 1
ATOM 1450 C C . PHE A 1 194 ? 2.538 -0.783 -12.815 1.00 95.44 194 PHE A C 1
ATOM 1452 O O . PHE A 1 194 ? 3.457 -0.729 -13.629 1.00 95.44 194 PHE A O 1
ATOM 1459 N N . GLY A 1 195 ? 2.558 -0.100 -11.667 1.00 96.31 195 GLY A N 1
ATOM 1460 C CA . GLY A 1 195 ? 3.594 0.868 -11.323 1.00 96.31 195 GLY A CA 1
ATOM 1461 C C . GLY A 1 195 ? 4.973 0.226 -11.217 1.00 96.31 195 GLY A C 1
ATOM 1462 O O . GLY A 1 195 ? 5.927 0.741 -11.797 1.00 96.31 195 GLY A O 1
ATOM 1463 N N . VAL A 1 196 ? 5.075 -0.928 -10.549 1.00 96.44 196 VAL A N 1
ATOM 1464 C CA . VAL A 1 196 ? 6.346 -1.661 -10.448 1.00 96.44 196 VAL A CA 1
ATOM 1465 C C . VAL A 1 196 ? 6.806 -2.132 -11.823 1.00 96.44 196 VAL A C 1
ATOM 1467 O O . VAL A 1 196 ? 7.954 -1.892 -12.187 1.00 96.44 196 VAL A O 1
ATOM 1470 N N . TYR A 1 197 ? 5.922 -2.740 -12.617 1.00 95.81 197 TYR A N 1
ATOM 1471 C CA . TYR A 1 197 ? 6.283 -3.226 -13.949 1.00 95.81 197 TYR A CA 1
ATOM 1472 C C . TYR A 1 197 ? 6.747 -2.104 -14.877 1.00 95.81 197 TYR A C 1
ATOM 1474 O O . TYR A 1 197 ? 7.794 -2.216 -15.516 1.00 95.81 197 TYR A O 1
ATOM 1482 N N . TYR A 1 198 ? 5.998 -1.000 -14.915 1.00 95.94 198 TYR A N 1
ATOM 1483 C CA . TYR A 1 198 ? 6.351 0.175 -15.700 1.00 95.94 198 TYR A CA 1
ATOM 1484 C C . TYR A 1 198 ? 7.711 0.733 -15.270 1.00 95.94 198 TYR A C 1
ATOM 1486 O O . TYR A 1 198 ? 8.581 0.940 -16.116 1.00 95.94 198 TYR A O 1
ATOM 1494 N N . ALA A 1 199 ? 7.917 0.929 -13.962 1.00 95.75 199 ALA A N 1
ATOM 1495 C CA . ALA A 1 199 ? 9.172 1.440 -13.421 1.00 95.75 199 ALA A CA 1
ATOM 1496 C C . ALA A 1 199 ? 10.353 0.524 -13.775 1.00 95.75 199 ALA A C 1
ATOM 1498 O O . ALA A 1 199 ? 11.393 1.007 -14.219 1.00 95.75 199 ALA A O 1
ATOM 1499 N N . THR A 1 200 ? 10.194 -0.797 -13.643 1.00 94.50 200 THR A N 1
ATOM 1500 C CA . THR A 1 200 ? 11.251 -1.751 -14.002 1.00 94.50 200 THR A CA 1
ATOM 1501 C C . THR A 1 200 ? 11.574 -1.702 -15.493 1.00 94.50 200 THR A C 1
ATOM 1503 O O . THR A 1 200 ? 12.746 -1.618 -15.847 1.00 94.50 200 THR A O 1
ATOM 1506 N N . ARG A 1 201 ? 10.571 -1.686 -16.381 1.00 93.56 201 ARG A N 1
ATOM 1507 C CA . ARG A 1 201 ? 10.803 -1.574 -17.833 1.00 93.56 201 ARG A CA 1
ATOM 1508 C C . ARG A 1 201 ? 11.518 -0.276 -18.209 1.00 93.56 201 ARG A C 1
ATOM 1510 O O . ARG A 1 201 ? 12.475 -0.311 -18.979 1.00 93.56 201 ARG A O 1
ATOM 1517 N N . ALA A 1 202 ? 11.103 0.845 -17.620 1.00 93.38 202 ALA A N 1
ATOM 1518 C CA . ALA A 1 202 ? 11.752 2.136 -17.832 1.00 93.38 202 ALA A CA 1
ATOM 1519 C C . ALA A 1 202 ? 13.228 2.110 -17.395 1.00 93.38 202 ALA A C 1
ATOM 1521 O O . ALA A 1 202 ? 14.092 2.587 -18.129 1.00 93.38 202 ALA A O 1
ATOM 1522 N N . MET A 1 203 ? 13.533 1.486 -16.253 1.00 91.44 203 MET A N 1
ATOM 1523 C CA . MET A 1 203 ? 14.910 1.326 -15.770 1.00 91.44 203 MET A CA 1
ATOM 1524 C C . MET A 1 203 ? 15.762 0.415 -16.658 1.00 91.44 203 MET A C 1
ATOM 1526 O O . MET A 1 203 ? 16.932 0.709 -16.887 1.00 91.44 203 MET A O 1
ATOM 1530 N N . LEU A 1 204 ? 15.166 -0.641 -17.213 1.00 91.62 204 LEU A N 1
ATOM 1531 C CA . LEU A 1 204 ? 15.798 -1.504 -18.217 1.00 91.62 204 LEU A CA 1
ATOM 1532 C C . LEU A 1 204 ? 15.924 -0.825 -19.595 1.00 91.62 204 LEU A C 1
ATOM 1534 O O . LEU A 1 204 ? 16.439 -1.429 -20.533 1.00 91.62 204 LEU A O 1
ATOM 1538 N N . LYS A 1 205 ? 15.464 0.428 -19.735 1.00 91.50 205 LYS A N 1
ATOM 1539 C CA . LYS A 1 205 ? 15.464 1.207 -20.985 1.00 91.50 205 LYS A CA 1
ATOM 1540 C C . LYS A 1 205 ? 14.732 0.504 -22.129 1.00 91.50 205 LYS A C 1
ATOM 1542 O O . LYS A 1 205 ? 15.051 0.712 -23.299 1.00 91.50 205 LYS A O 1
ATOM 1547 N N . VAL A 1 206 ? 13.730 -0.307 -21.797 1.00 90.88 206 VAL A N 1
ATOM 1548 C CA . VAL A 1 206 ? 12.859 -0.952 -22.780 1.00 90.88 206 VAL A CA 1
ATOM 1549 C C . VAL A 1 206 ? 11.522 -0.216 -22.847 1.00 90.88 206 VAL A C 1
ATOM 1551 O O . VAL A 1 206 ? 10.990 0.186 -21.807 1.00 90.88 206 VAL A O 1
ATOM 1554 N N . PRO A 1 207 ? 10.929 -0.047 -24.043 1.00 91.31 207 PRO A N 1
ATOM 1555 C CA . PRO A 1 207 ? 9.594 0.519 -24.164 1.00 91.31 207 PRO A CA 1
ATOM 1556 C C . PRO A 1 207 ? 8.580 -0.257 -23.321 1.00 91.31 207 PRO A C 1
ATOM 1558 O O . PRO A 1 207 ? 8.675 -1.483 -23.156 1.00 91.31 207 PRO A O 1
ATOM 1561 N N . PHE A 1 208 ? 7.593 0.458 -22.786 1.00 93.12 208 PHE A N 1
ATOM 1562 C CA . PHE A 1 208 ? 6.475 -0.182 -22.112 1.00 93.12 208 PHE A CA 1
ATOM 1563 C C . PHE A 1 208 ? 5.680 -1.027 -23.113 1.00 93.12 208 PHE A C 1
ATOM 1565 O O . PHE A 1 208 ? 5.323 -0.560 -24.192 1.00 93.12 208 PHE A O 1
ATOM 1572 N N . GLY A 1 209 ? 5.386 -2.265 -22.732 1.00 92.00 209 GLY A N 1
ATOM 1573 C CA . GLY A 1 209 ? 4.540 -3.169 -23.493 1.00 92.00 209 GLY A CA 1
ATOM 1574 C C . GLY A 1 209 ? 3.947 -4.194 -22.546 1.00 92.00 209 GLY A C 1
ATOM 1575 O O . GLY A 1 209 ? 4.657 -4.726 -21.693 1.00 92.00 209 GLY A O 1
ATOM 1576 N N . TRP A 1 210 ? 2.647 -4.440 -22.669 1.00 91.62 210 TRP A N 1
ATOM 1577 C CA . TRP A 1 210 ? 1.993 -5.480 -21.892 1.00 91.62 210 TRP A CA 1
ATOM 1578 C C . TRP A 1 210 ? 2.415 -6.856 -22.393 1.00 91.62 210 TRP A C 1
ATOM 1580 O O . TRP A 1 210 ? 2.401 -7.122 -23.594 1.00 91.62 210 TRP A O 1
ATOM 1590 N N . SER A 1 211 ? 2.738 -7.743 -21.460 1.00 90.88 211 SER A N 1
ATOM 1591 C CA . SER A 1 211 ? 2.946 -9.157 -21.738 1.00 90.88 211 SER A CA 1
ATOM 1592 C C . SER A 1 211 ? 1.788 -9.980 -21.182 1.00 90.88 211 SER A C 1
ATOM 1594 O O . SER A 1 211 ? 1.207 -9.626 -20.151 1.00 90.88 211 SER A O 1
ATOM 1596 N N . TYR A 1 212 ? 1.475 -11.108 -21.827 1.00 91.50 212 TYR A N 1
ATOM 1597 C CA . TYR A 1 212 ? 0.457 -12.034 -21.322 1.00 91.50 212 TYR A CA 1
ATOM 1598 C C . TYR A 1 212 ? 0.694 -12.433 -19.855 1.00 91.50 212 TYR A C 1
ATOM 1600 O O . TYR A 1 212 ? -0.248 -12.335 -19.070 1.00 91.50 212 TYR A O 1
ATOM 1608 N N . PRO A 1 213 ? 1.923 -12.782 -19.420 1.00 91.38 213 PRO A N 1
ATOM 1609 C CA . PRO A 1 213 ? 2.166 -13.139 -18.023 1.00 91.38 213 PRO A CA 1
ATOM 1610 C C . PRO A 1 213 ? 1.976 -11.972 -17.051 1.00 91.38 213 PRO A C 1
ATOM 1612 O O . PRO A 1 213 ? 1.503 -12.173 -15.938 1.00 91.38 213 PRO A O 1
ATOM 1615 N N . THR A 1 214 ? 2.302 -10.744 -17.457 1.00 91.62 214 THR A N 1
ATOM 1616 C CA . THR A 1 214 ? 2.099 -9.557 -16.614 1.00 91.62 214 THR A CA 1
ATOM 1617 C C . THR A 1 214 ? 0.622 -9.209 -16.471 1.00 91.62 214 THR A C 1
ATOM 1619 O O . THR A 1 214 ? 0.171 -8.893 -15.368 1.00 91.62 214 THR A O 1
ATOM 1622 N N . ILE A 1 215 ? -0.142 -9.293 -17.566 1.00 92.88 215 ILE A N 1
ATOM 1623 C CA . ILE A 1 215 ? -1.601 -9.136 -17.531 1.00 92.88 215 ILE A CA 1
ATOM 1624 C C . ILE A 1 215 ? -2.189 -10.188 -16.593 1.00 92.88 215 ILE A C 1
ATOM 1626 O O . ILE A 1 215 ? -2.937 -9.842 -15.683 1.00 92.88 215 ILE A O 1
ATOM 1630 N N . PHE A 1 216 ? -1.784 -11.448 -16.758 1.00 92.81 216 PHE A N 1
ATOM 1631 C CA . PHE A 1 216 ? -2.220 -12.552 -15.913 1.00 92.81 216 PHE A CA 1
ATOM 1632 C C . PHE A 1 216 ? -1.946 -12.294 -14.423 1.00 92.81 216 PHE A C 1
ATOM 1634 O O . PHE A 1 216 ? -2.882 -12.333 -13.627 1.00 92.81 216 PHE A O 1
ATOM 1641 N N . ILE A 1 217 ? -0.707 -11.947 -14.044 1.00 91.50 217 ILE A N 1
ATOM 1642 C CA . ILE A 1 217 ? -0.350 -11.634 -12.648 1.00 91.50 217 ILE A CA 1
ATOM 1643 C C . ILE A 1 217 ? -1.191 -10.464 -12.127 1.00 91.50 217 ILE A C 1
ATOM 1645 O O . ILE A 1 217 ? -1.716 -10.526 -11.018 1.00 91.50 217 ILE A O 1
ATOM 1649 N N . THR A 1 218 ? -1.364 -9.408 -12.925 1.00 92.44 218 THR A N 1
ATOM 1650 C CA . THR A 1 218 ? -2.132 -8.219 -12.525 1.00 92.44 218 THR A CA 1
ATOM 1651 C C . THR A 1 218 ? -3.607 -8.550 -12.298 1.00 92.44 218 THR A C 1
ATOM 1653 O O . THR A 1 218 ? -4.176 -8.147 -11.282 1.00 92.44 218 THR A O 1
ATOM 1656 N N . CYS A 1 219 ? -4.229 -9.313 -13.200 1.00 92.56 219 CYS A N 1
ATOM 1657 C CA . CYS A 1 219 ? -5.609 -9.773 -13.064 1.00 92.56 219 CYS A CA 1
ATOM 1658 C C . CYS A 1 219 ? -5.766 -10.681 -11.839 1.00 92.56 219 CYS A C 1
ATOM 1660 O O . CYS A 1 219 ? -6.623 -10.419 -10.994 1.00 92.56 219 CYS A O 1
ATOM 1662 N N . PHE A 1 220 ? -4.890 -11.679 -11.695 1.00 92.75 220 PHE A N 1
ATOM 1663 C CA . PHE A 1 220 ? -4.900 -12.608 -10.568 1.00 92.75 220 PHE A CA 1
ATOM 1664 C C . PHE A 1 220 ? -4.771 -11.869 -9.229 1.00 92.75 220 PHE A C 1
ATOM 1666 O O . PHE A 1 220 ? -5.580 -12.072 -8.322 1.00 92.75 220 PHE A O 1
ATOM 1673 N N . CYS A 1 221 ? -3.797 -10.961 -9.114 1.00 91.44 221 CYS A N 1
ATOM 1674 C CA . CYS A 1 221 ? -3.587 -10.134 -7.927 1.00 91.44 221 CYS A CA 1
ATOM 1675 C C . CYS A 1 221 ? -4.755 -9.178 -7.664 1.00 91.44 221 CYS A C 1
ATOM 1677 O O . CYS A 1 221 ? -5.049 -8.889 -6.506 1.00 91.44 221 CYS A O 1
ATOM 1679 N N . SER A 1 222 ? -5.442 -8.696 -8.703 1.00 91.44 222 SER A N 1
ATOM 1680 C CA . SER A 1 222 ? -6.616 -7.829 -8.550 1.00 91.44 222 SER A CA 1
ATOM 1681 C C . SER A 1 222 ? -7.812 -8.576 -7.969 1.00 91.44 222 SER A C 1
ATOM 1683 O O . SER A 1 222 ? -8.439 -8.081 -7.032 1.00 91.44 222 SER A O 1
ATOM 1685 N N . VAL A 1 223 ? -8.086 -9.792 -8.448 1.00 92.31 223 VAL A N 1
ATOM 1686 C CA . VAL A 1 223 ? -9.118 -10.664 -7.863 1.00 92.31 223 VAL A CA 1
ATOM 1687 C C . VAL A 1 223 ? -8.740 -11.048 -6.433 1.00 92.31 223 VAL A C 1
ATOM 1689 O O . VAL A 1 223 ? -9.563 -10.945 -5.525 1.00 92.31 223 VAL A O 1
ATOM 1692 N N . TYR A 1 224 ? -7.474 -11.395 -6.192 1.00 92.06 224 TYR A N 1
ATOM 1693 C CA . TYR A 1 224 ? -6.978 -11.697 -4.849 1.00 92.06 224 TYR A CA 1
ATOM 1694 C C . TYR A 1 224 ? -7.131 -10.498 -3.892 1.00 92.06 224 TYR A C 1
ATOM 1696 O O . TYR A 1 224 ? -7.549 -10.657 -2.745 1.00 92.06 224 TYR A O 1
ATOM 1704 N N . ALA A 1 225 ? -6.856 -9.277 -4.362 1.00 92.44 225 ALA A N 1
ATOM 1705 C CA . ALA A 1 225 ? -7.053 -8.052 -3.591 1.00 92.44 225 ALA A CA 1
ATOM 1706 C C . ALA A 1 225 ? -8.533 -7.793 -3.266 1.00 92.44 225 ALA A C 1
ATOM 1708 O O . ALA A 1 225 ? -8.829 -7.349 -2.157 1.00 92.44 225 ALA A O 1
ATOM 1709 N N . LEU A 1 226 ? -9.459 -8.103 -4.181 1.00 91.75 226 LEU A N 1
ATOM 1710 C CA . LEU A 1 226 ? -10.901 -8.051 -3.910 1.00 91.75 226 LEU A CA 1
ATOM 1711 C C . LEU A 1 226 ? -11.309 -9.060 -2.834 1.00 91.75 226 LEU A C 1
ATOM 1713 O O . LEU A 1 226 ? -12.040 -8.701 -1.914 1.00 91.75 226 LEU A O 1
ATOM 1717 N N . VAL A 1 227 ? -10.793 -10.292 -2.898 1.00 93.56 227 VAL A N 1
ATOM 1718 C CA . VAL A 1 227 ? -11.026 -11.305 -1.857 1.00 93.56 227 VAL A CA 1
ATOM 1719 C C . VAL A 1 227 ? -10.547 -10.791 -0.499 1.00 93.56 227 VAL A C 1
ATOM 1721 O O . VAL A 1 227 ? -11.319 -10.819 0.455 1.00 93.56 227 VAL A O 1
ATOM 1724 N N . ILE A 1 228 ? -9.326 -10.244 -0.409 1.00 90.81 228 ILE A N 1
ATOM 1725 C CA . ILE A 1 228 ? -8.827 -9.618 0.830 1.00 90.81 228 ILE A CA 1
ATOM 1726 C C . ILE A 1 228 ? -9.751 -8.486 1.284 1.00 90.81 228 ILE A C 1
ATOM 1728 O O . ILE A 1 228 ? -10.050 -8.375 2.469 1.00 90.81 228 ILE A O 1
ATOM 1732 N N . ALA A 1 229 ? -10.189 -7.623 0.366 1.00 90.50 229 ALA A N 1
ATOM 1733 C CA . ALA A 1 229 ? -11.032 -6.484 0.706 1.00 90.50 229 ALA A CA 1
ATOM 1734 C C . ALA A 1 229 ? -12.351 -6.910 1.360 1.00 90.50 229 ALA A C 1
ATOM 1736 O O . ALA A 1 229 ? -12.843 -6.207 2.235 1.00 90.50 229 ALA A O 1
ATOM 1737 N N . VAL A 1 230 ? -12.894 -8.055 0.953 1.00 89.81 230 VAL A N 1
ATOM 1738 C CA . VAL A 1 230 ? -14.133 -8.613 1.496 1.00 89.81 230 VAL A CA 1
ATOM 1739 C C . VAL A 1 230 ? -13.883 -9.384 2.797 1.00 89.81 230 VAL A C 1
ATOM 1741 O O . VAL A 1 230 ? -14.688 -9.299 3.722 1.00 89.81 230 VAL A O 1
ATOM 1744 N N . THR A 1 231 ? -12.769 -10.116 2.908 1.00 92.19 231 THR A N 1
ATOM 1745 C CA . THR A 1 231 ? -12.475 -10.931 4.099 1.00 92.19 231 THR A CA 1
ATOM 1746 C C . THR A 1 231 ? -11.868 -10.149 5.256 1.00 92.19 231 THR A C 1
ATOM 1748 O O . THR A 1 231 ? -12.002 -10.580 6.401 1.00 92.19 231 THR A O 1
ATOM 1751 N N . LYS A 1 232 ? -11.230 -8.998 5.000 1.00 88.75 232 LYS A N 1
ATOM 1752 C CA . LYS A 1 232 ? -10.576 -8.190 6.045 1.00 88.75 232 LYS A CA 1
ATOM 1753 C C . LYS A 1 232 ? -11.538 -7.746 7.153 1.00 88.75 232 LYS A C 1
ATOM 1755 O O . LYS A 1 232 ? -11.076 -7.551 8.270 1.00 88.75 232 LYS A O 1
ATOM 1760 N N . ASP A 1 233 ? -12.824 -7.590 6.822 1.00 88.44 233 ASP A N 1
ATOM 1761 C CA . ASP A 1 233 ? -13.865 -7.062 7.713 1.00 88.44 233 ASP A CA 1
ATOM 1762 C C . ASP A 1 233 ? -14.618 -8.180 8.465 1.00 88.44 233 ASP A C 1
ATOM 1764 O O . ASP A 1 233 ? -15.411 -7.907 9.361 1.00 88.44 233 ASP A O 1
ATOM 1768 N N . LEU A 1 234 ? -14.361 -9.460 8.156 1.00 91.81 234 LEU A N 1
ATOM 1769 C CA . LEU A 1 234 ? -14.971 -10.594 8.867 1.00 91.81 234 LEU A CA 1
ATOM 1770 C C . LEU A 1 234 ? -14.715 -10.596 10.385 1.00 91.81 234 LEU A C 1
ATOM 1772 O O . LEU A 1 234 ? -15.668 -10.855 11.119 1.00 91.81 234 LEU A O 1
ATOM 1776 N N . PRO A 1 235 ? -13.493 -10.317 10.890 1.00 89.25 235 PRO A N 1
ATOM 1777 C CA . PRO A 1 235 ? -13.269 -10.222 12.332 1.00 89.25 235 PRO A CA 1
ATOM 1778 C C . PRO A 1 235 ? -13.778 -8.906 12.945 1.00 89.25 235 PRO A C 1
ATOM 1780 O O . PRO A 1 235 ? -13.805 -8.790 14.165 1.00 89.25 235 PRO A O 1
ATOM 1783 N N . ASP A 1 236 ? -14.178 -7.925 12.130 1.00 89.69 236 ASP A N 1
ATOM 1784 C CA . ASP A 1 236 ? -14.444 -6.546 12.561 1.00 89.69 236 ASP A CA 1
ATOM 1785 C C . ASP A 1 236 ? -15.944 -6.229 12.741 1.00 89.69 236 ASP A C 1
ATOM 1787 O O . ASP A 1 236 ? -16.307 -5.101 13.089 1.00 89.69 236 ASP A O 1
ATOM 1791 N N . VAL A 1 237 ? -16.823 -7.221 12.540 1.00 89.06 237 VAL A N 1
ATOM 1792 C CA . VAL A 1 237 ? -18.287 -7.044 12.485 1.00 89.06 237 VAL A CA 1
ATOM 1793 C C . VAL A 1 237 ? -18.852 -6.320 13.705 1.00 89.06 237 VAL A C 1
ATOM 1795 O O . VAL A 1 237 ? -19.727 -5.472 13.549 1.00 89.06 237 VAL A O 1
ATOM 1798 N N . GLN A 1 238 ? -18.364 -6.625 14.911 1.00 87.06 238 GLN A N 1
ATOM 1799 C CA . GLN A 1 238 ? -18.873 -6.001 16.133 1.00 87.06 238 GLN A CA 1
ATOM 1800 C C . GLN A 1 238 ? -18.624 -4.485 16.140 1.00 87.06 238 GLN A C 1
ATOM 1802 O O . GLN A 1 238 ? -19.575 -3.707 16.224 1.00 87.06 238 GLN A O 1
ATOM 1807 N N . GLY A 1 239 ? -17.365 -4.057 16.002 1.00 85.44 239 GLY A N 1
ATOM 1808 C CA . GLY A 1 239 ? -17.025 -2.635 15.976 1.00 85.44 239 GLY A CA 1
ATOM 1809 C C . GLY A 1 239 ? -17.625 -1.896 14.776 1.00 85.44 239 GLY A C 1
ATOM 1810 O O . GLY A 1 239 ? -17.987 -0.724 14.903 1.00 85.44 239 GLY A O 1
ATOM 1811 N N . ASP A 1 240 ? -17.795 -2.570 13.633 1.00 87.81 240 ASP A N 1
ATOM 1812 C CA . ASP A 1 240 ? -18.425 -1.987 12.444 1.00 87.81 240 ASP A CA 1
ATOM 1813 C C . ASP A 1 240 ? -19.915 -1.685 12.667 1.00 87.81 240 ASP A C 1
ATOM 1815 O O . ASP A 1 240 ? -20.379 -0.595 12.315 1.00 87.81 240 ASP A O 1
ATOM 1819 N N . LEU A 1 241 ? -20.659 -2.598 13.304 1.00 87.56 241 LEU A N 1
ATOM 1820 C CA . LEU A 1 241 ? -22.072 -2.394 13.644 1.00 87.56 241 LEU A CA 1
ATOM 1821 C C . LEU A 1 241 ? -22.261 -1.225 14.619 1.00 87.56 241 LEU A C 1
ATOM 1823 O O . LEU A 1 241 ? -23.104 -0.358 14.378 1.00 87.56 241 LEU A O 1
ATOM 1827 N N . GLU A 1 242 ? -21.445 -1.150 15.676 1.00 89.88 242 GLU A N 1
ATOM 1828 C CA . GLU A 1 242 ? -21.500 -0.058 16.663 1.00 89.88 242 GLU A CA 1
ATOM 1829 C C . GLU A 1 242 ? -21.225 1.318 16.030 1.00 89.88 242 GLU A C 1
ATOM 1831 O O . GLU A 1 242 ? -21.794 2.332 16.440 1.00 89.88 242 GLU A O 1
ATOM 1836 N N . ASN A 1 243 ? -20.405 1.356 14.976 1.00 85.31 243 ASN A N 1
ATOM 1837 C CA . ASN A 1 243 ? -20.023 2.582 14.274 1.00 85.31 243 ASN A CA 1
ATOM 1838 C C . ASN A 1 243 ? -20.822 2.834 12.980 1.00 85.31 243 ASN A C 1
ATOM 1840 O O . ASN A 1 243 ? -20.491 3.758 12.228 1.00 85.31 243 ASN A O 1
ATOM 1844 N N . LYS A 1 244 ? -21.891 2.060 12.731 1.00 87.19 244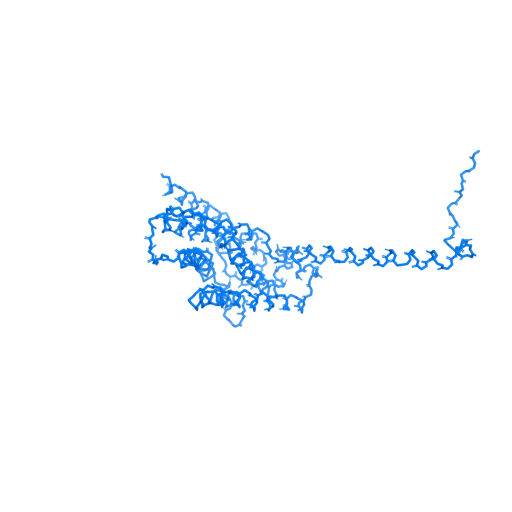 LYS A N 1
ATOM 1845 C CA . LYS A 1 244 ? -22.768 2.173 11.548 1.00 87.19 244 LYS A CA 1
ATOM 1846 C C . LYS A 1 244 ? -21.990 2.102 10.224 1.00 87.19 244 LYS A C 1
ATOM 1848 O O . LYS A 1 244 ? -22.226 2.897 9.311 1.00 87.19 244 LYS A O 1
ATOM 1853 N N . ILE A 1 245 ? -21.026 1.187 10.143 1.00 85.12 245 ILE A N 1
ATOM 1854 C CA . ILE A 1 245 ? -20.232 0.914 8.942 1.00 85.12 245 ILE A CA 1
ATOM 1855 C C . ILE A 1 245 ? -20.898 -0.226 8.166 1.00 85.12 245 ILE A C 1
ATOM 1857 O O . ILE A 1 245 ? -21.130 -1.311 8.699 1.00 85.12 245 ILE A O 1
ATOM 1861 N N . ASP A 1 246 ? -21.212 0.030 6.895 1.00 86.50 246 ASP A N 1
ATOM 1862 C CA . ASP A 1 246 ? -21.839 -0.952 6.011 1.00 86.50 246 ASP A CA 1
ATOM 1863 C C . ASP A 1 246 ? -20.760 -1.768 5.280 1.00 86.50 246 ASP A C 1
ATOM 1865 O O . ASP A 1 246 ? -20.150 -1.293 4.315 1.00 86.50 246 ASP A O 1
ATOM 1869 N N . THR A 1 247 ? -20.506 -2.995 5.744 1.00 89.06 247 THR A N 1
ATOM 1870 C CA . THR A 1 247 ? -19.572 -3.949 5.129 1.00 89.06 247 THR A CA 1
ATOM 1871 C C . THR A 1 247 ? -20.330 -5.155 4.579 1.00 89.06 247 THR A C 1
ATOM 1873 O O . THR A 1 247 ? -21.478 -5.422 4.933 1.00 89.06 247 THR A O 1
ATOM 1876 N N . PHE A 1 248 ? -19.701 -5.940 3.699 1.00 89.25 248 PHE A N 1
ATOM 1877 C CA . PHE A 1 248 ? -20.330 -7.179 3.228 1.00 89.25 248 PHE A CA 1
ATOM 1878 C C . PHE A 1 248 ? -20.645 -8.127 4.393 1.00 89.25 248 PHE A C 1
ATOM 1880 O O . PHE A 1 248 ? -21.697 -8.765 4.394 1.00 89.25 248 PHE A O 1
ATOM 1887 N N . ALA A 1 249 ? -19.766 -8.177 5.400 1.00 90.31 249 ALA A N 1
ATOM 1888 C CA . ALA A 1 249 ? -19.931 -9.022 6.574 1.00 90.31 249 ALA A CA 1
ATOM 1889 C C . ALA A 1 249 ? -21.115 -8.581 7.452 1.00 90.31 249 ALA A C 1
ATOM 1891 O O . ALA A 1 249 ? -21.867 -9.445 7.906 1.00 90.31 249 ALA A O 1
ATOM 1892 N N . THR A 1 250 ? -21.340 -7.271 7.635 1.00 89.19 250 THR A N 1
ATOM 1893 C CA . THR A 1 250 ? -22.497 -6.770 8.400 1.00 89.19 250 THR A CA 1
ATOM 1894 C C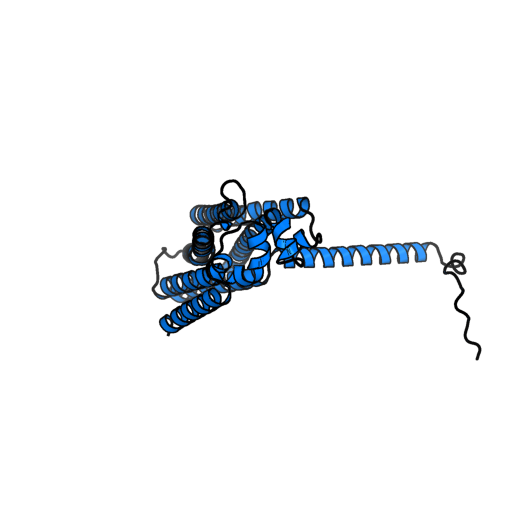 . THR A 1 250 ? -23.827 -6.975 7.667 1.00 89.19 250 THR A C 1
ATOM 1896 O O . THR A 1 250 ? -24.846 -7.195 8.316 1.00 89.19 250 THR A O 1
ATOM 1899 N N . ARG A 1 251 ? -23.831 -6.974 6.326 1.00 89.69 251 ARG A N 1
ATOM 1900 C CA . ARG A 1 251 ? -25.051 -7.145 5.509 1.00 89.69 251 ARG A CA 1
ATOM 1901 C C . ARG A 1 251 ? -25.467 -8.588 5.261 1.00 89.69 251 ARG A C 1
ATOM 1903 O O . ARG A 1 251 ? -26.654 -8.893 5.286 1.00 89.69 251 ARG A O 1
ATOM 1910 N N . PHE A 1 252 ? -24.507 -9.448 4.927 1.00 91.31 252 PHE A N 1
ATOM 1911 C CA . PHE A 1 252 ? -24.771 -10.805 4.428 1.00 91.31 252 PHE A CA 1
ATOM 1912 C C . PHE A 1 252 ? -24.360 -11.901 5.420 1.00 91.31 252 PHE A C 1
ATOM 1914 O O . PHE A 1 252 ? -24.610 -13.084 5.175 1.00 91.31 252 PHE A O 1
ATOM 1921 N N . GLY A 1 253 ? -23.750 -11.510 6.541 1.00 91.75 253 GLY A N 1
ATOM 1922 C CA . GLY A 1 253 ? -23.259 -12.406 7.578 1.00 91.75 253 GLY A CA 1
ATOM 1923 C C . GLY A 1 253 ? -21.879 -12.988 7.268 1.00 91.75 253 GLY A C 1
ATOM 1924 O O . GLY A 1 253 ? -21.504 -13.217 6.117 1.00 91.75 253 GLY A O 1
ATOM 1925 N N . VAL A 1 254 ? -21.122 -13.272 8.330 1.00 93.19 254 VAL A N 1
ATOM 1926 C CA . VAL A 1 254 ? -19.738 -13.771 8.253 1.00 93.19 254 VAL A CA 1
ATOM 1927 C C . VAL A 1 254 ? -19.640 -15.071 7.451 1.00 93.19 254 VAL A C 1
ATOM 1929 O O . VAL A 1 254 ? -18.768 -15.187 6.595 1.00 93.19 254 VAL A O 1
ATOM 1932 N N . GLY A 1 255 ? -20.545 -16.028 7.687 1.00 93.50 255 GLY A N 1
ATOM 1933 C CA . GLY A 1 255 ? -20.526 -17.335 7.021 1.00 93.50 255 GLY A CA 1
ATOM 1934 C C . GLY A 1 255 ? -20.662 -17.226 5.502 1.00 93.50 255 GLY A C 1
ATOM 1935 O O . GLY A 1 255 ? -19.786 -17.685 4.773 1.00 93.50 255 GLY A O 1
ATOM 1936 N N . SER A 1 256 ? -21.708 -16.546 5.024 1.00 94.06 256 SER A N 1
ATOM 1937 C CA . SER A 1 256 ? -21.970 -16.359 3.590 1.00 94.06 256 SER A CA 1
ATOM 1938 C C . SER A 1 256 ? -20.806 -15.666 2.884 1.00 94.06 256 SER A C 1
ATOM 1940 O O . SER A 1 256 ? -20.384 -16.086 1.806 1.00 94.06 256 SER A O 1
ATOM 1942 N N . VAL A 1 257 ? -20.260 -14.617 3.506 1.00 94.62 257 VAL A N 1
ATOM 1943 C CA . VAL A 1 257 ? -19.152 -13.842 2.942 1.00 94.62 257 VAL A CA 1
ATOM 1944 C C . VAL A 1 257 ? -17.858 -14.652 2.927 1.00 94.62 257 VAL A C 1
ATOM 1946 O O . VAL A 1 257 ? -17.153 -14.639 1.919 1.00 94.62 257 VAL A O 1
ATOM 1949 N N . ALA A 1 258 ? -17.561 -15.403 3.989 1.00 95.38 258 ALA A N 1
ATOM 1950 C CA . ALA A 1 258 ? -16.400 -16.286 4.034 1.00 95.38 258 ALA A CA 1
ATOM 1951 C C . ALA A 1 258 ? -16.483 -17.379 2.955 1.00 95.38 258 ALA A C 1
ATOM 1953 O O . ALA A 1 258 ? -15.498 -17.623 2.252 1.00 95.38 258 ALA A O 1
ATOM 1954 N N . THR A 1 259 ? -17.656 -17.992 2.761 1.00 96.44 259 THR A N 1
ATOM 1955 C CA . THR A 1 259 ? -17.882 -18.990 1.706 1.00 96.44 259 THR A CA 1
ATOM 1956 C C . THR A 1 259 ? -17.730 -18.380 0.315 1.00 96.44 259 THR A C 1
ATOM 1958 O O . THR A 1 259 ? -17.001 -18.929 -0.507 1.00 96.44 259 THR A O 1
ATOM 1961 N N . ALA A 1 260 ? -18.353 -17.227 0.054 1.00 95.06 260 ALA A N 1
ATOM 1962 C CA . ALA A 1 260 ? -18.250 -16.543 -1.234 1.00 95.06 260 ALA A CA 1
ATOM 1963 C C . ALA A 1 260 ? -16.805 -16.132 -1.555 1.00 95.06 260 ALA A C 1
ATOM 1965 O O . ALA A 1 260 ? -16.329 -16.356 -2.667 1.00 95.06 260 ALA A O 1
ATOM 1966 N N . ALA A 1 261 ? -16.080 -15.592 -0.573 1.00 95.38 261 ALA A N 1
ATOM 1967 C CA . ALA A 1 261 ? -14.676 -15.231 -0.720 1.00 95.38 261 ALA A CA 1
ATOM 1968 C C . ALA A 1 261 ? -13.789 -16.456 -0.994 1.00 95.38 261 ALA A C 1
ATOM 1970 O O . ALA A 1 261 ? -12.919 -16.404 -1.862 1.00 95.38 261 ALA A O 1
ATOM 1971 N N . SER A 1 262 ? -14.042 -17.570 -0.302 1.00 95.88 262 SER A N 1
ATOM 1972 C CA . SER A 1 262 ? -13.326 -18.834 -0.515 1.00 95.88 262 SER A CA 1
ATOM 1973 C C . SER A 1 262 ? -13.596 -19.407 -1.908 1.00 95.88 262 SER A C 1
ATOM 1975 O O . SER A 1 262 ? -12.665 -19.834 -2.586 1.00 95.88 262 SER A O 1
ATOM 1977 N N . ALA A 1 263 ? -14.849 -19.361 -2.368 1.00 96.44 263 ALA A N 1
ATOM 1978 C CA . ALA A 1 263 ? -15.234 -19.801 -3.705 1.00 96.44 263 ALA A CA 1
ATOM 1979 C C . ALA A 1 263 ? -14.606 -18.926 -4.802 1.00 96.44 263 ALA A C 1
ATOM 1981 O O . ALA A 1 263 ? -14.058 -19.455 -5.767 1.00 96.44 263 ALA A O 1
ATOM 1982 N N . ALA A 1 264 ? -14.622 -17.599 -4.634 1.00 95.38 264 ALA A N 1
ATOM 1983 C CA . ALA A 1 264 ? -13.977 -16.669 -5.559 1.00 95.38 264 ALA A CA 1
ATOM 1984 C C . ALA A 1 264 ? -12.460 -16.895 -5.625 1.00 95.38 264 ALA A C 1
ATOM 1986 O O . ALA A 1 264 ? -11.877 -16.891 -6.709 1.00 95.38 264 ALA A O 1
ATOM 1987 N N . LEU A 1 265 ? -11.823 -17.145 -4.478 1.00 95.31 265 LEU A N 1
ATOM 1988 C CA . LEU A 1 265 ? -10.402 -17.459 -4.421 1.00 95.31 265 LEU A CA 1
ATOM 1989 C C . LEU A 1 265 ? -10.087 -18.783 -5.126 1.00 95.31 265 LEU A C 1
ATOM 1991 O O . LEU A 1 265 ? -9.159 -18.835 -5.930 1.00 95.31 265 LEU A O 1
ATOM 1995 N N . LEU A 1 266 ? -10.876 -19.830 -4.870 1.00 96.38 266 LEU A N 1
ATOM 1996 C CA . LEU A 1 266 ? -10.727 -21.125 -5.532 1.00 96.38 266 LEU A CA 1
ATOM 1997 C C . LEU A 1 266 ? -10.892 -21.000 -7.049 1.00 96.38 266 LEU A C 1
ATOM 1999 O O . LEU A 1 266 ? -10.074 -21.536 -7.789 1.00 96.38 266 LEU A O 1
ATOM 2003 N N . ALA A 1 267 ? -11.899 -20.257 -7.513 1.00 96.25 267 ALA A N 1
ATOM 2004 C CA . ALA A 1 267 ? -12.110 -19.999 -8.934 1.00 96.25 267 ALA A CA 1
ATOM 2005 C C . ALA A 1 267 ? -10.920 -19.256 -9.565 1.00 96.25 267 ALA A C 1
ATOM 2007 O O . ALA A 1 267 ? -10.498 -19.603 -10.664 1.00 96.25 267 ALA A O 1
ATOM 2008 N N . ASN A 1 268 ? -10.339 -18.283 -8.854 1.00 95.62 268 ASN A N 1
ATOM 2009 C CA . ASN A 1 268 ? -9.155 -17.555 -9.314 1.00 95.62 268 ASN A CA 1
ATOM 2010 C C . ASN A 1 268 ? -7.933 -18.478 -9.468 1.00 95.62 268 ASN A C 1
ATOM 2012 O O . ASN A 1 268 ? -7.197 -18.362 -10.443 1.00 95.62 268 ASN A O 1
ATOM 2016 N N . TYR A 1 269 ? -7.729 -19.418 -8.538 1.00 95.19 269 TYR A N 1
ATOM 2017 C CA . TYR A 1 269 ? -6.682 -20.440 -8.661 1.00 95.19 269 TYR A CA 1
ATOM 2018 C C . TYR A 1 269 ? -6.986 -21.474 -9.749 1.00 95.19 269 TYR A C 1
ATOM 2020 O O . TYR A 1 269 ? -6.079 -21.869 -10.468 1.00 95.19 269 TYR A O 1
ATOM 2028 N N . ALA A 1 270 ? -8.241 -21.896 -9.905 1.00 95.62 270 ALA A N 1
ATOM 2029 C CA . ALA A 1 270 ? -8.632 -22.833 -10.955 1.00 95.62 270 ALA A CA 1
ATOM 2030 C C . ALA A 1 270 ? -8.429 -22.238 -12.357 1.00 95.62 270 ALA A C 1
ATOM 2032 O O . ALA A 1 270 ? -7.977 -22.938 -13.251 1.00 95.62 270 ALA A O 1
ATOM 2033 N N . ALA A 1 271 ? -8.700 -20.942 -12.534 1.00 92.50 271 ALA A N 1
ATOM 2034 C CA . ALA A 1 271 ? -8.430 -20.219 -13.778 1.00 92.50 271 ALA A CA 1
ATOM 2035 C C . ALA A 1 271 ? -6.929 -19.982 -14.048 1.00 92.50 271 ALA A C 1
ATOM 2037 O O . ALA A 1 271 ? -6.568 -19.530 -15.133 1.00 92.50 271 ALA A O 1
ATOM 2038 N N . ALA A 1 272 ? -6.070 -20.226 -13.054 1.00 91.06 272 ALA A N 1
ATOM 2039 C CA . ALA A 1 272 ? -4.622 -20.065 -13.137 1.00 91.06 272 ALA A CA 1
ATOM 2040 C C . ALA A 1 272 ? -3.869 -21.360 -13.496 1.00 91.06 272 ALA A C 1
ATOM 2042 O O . ALA A 1 272 ? -2.661 -21.289 -13.731 1.00 91.06 272 ALA A O 1
ATOM 2043 N N . LEU A 1 273 ? -4.558 -22.507 -13.496 1.00 88.31 273 LEU A N 1
ATOM 2044 C CA . LEU A 1 273 ? -4.045 -23.815 -13.922 1.00 88.31 273 LEU A CA 1
ATOM 2045 C C . LEU A 1 273 ? -4.231 -24.002 -15.431 1.00 88.31 273 LEU A C 1
ATOM 2047 O O . LEU A 1 273 ? -3.308 -24.579 -16.046 1.00 88.31 273 LEU A O 1
#

Nearest PDB structures (foldseek):
  7bpu-assembly2_B  TM=7.211E-01  e=6.761E-05  Methanocaldococcus jannaschii DSM 2661
  3aq0-assembly2_D  TM=4.314E-01  e=3.202E-01  Arabidopsis thaliana
  4jyx-assembly6_C  TM=4.136E-01  e=6.912E-01  Paraglaciecola sp. T6c
  3aq0-assembly1_B  TM=4.243E-01  e=1.106E+00  Arabidopsis thaliana
  5ern-assembly1_A  TM=3.661E-01  e=3.821E+00  Diaporthe amygdali

Solvent-accessible surface area (backbone atoms only — not comparable to full-atom values): 14476 Å² total; per-residue (Å²): 139,85,81,84,77,96,74,80,59,84,71,82,55,67,89,75,62,58,71,69,58,55,54,46,53,52,50,52,51,52,50,51,51,54,50,50,53,48,52,52,50,52,49,33,52,52,56,44,48,37,61,75,59,48,53,54,50,52,53,50,46,50,52,32,42,52,50,49,44,64,73,67,73,54,79,85,64,71,85,48,48,65,59,52,52,51,49,51,49,22,54,50,19,49,47,28,22,41,50,34,52,38,47,70,69,33,34,84,39,30,46,66,55,38,43,84,39,22,59,43,56,60,71,36,52,70,70,58,50,50,52,50,26,50,53,22,46,52,50,19,42,50,46,28,34,73,77,54,33,66,69,46,19,50,53,50,50,49,44,51,49,54,39,45,42,32,46,38,80,90,67,26,32,55,46,35,41,66,55,35,25,52,51,39,19,43,44,63,4,41,50,48,44,51,45,43,32,51,45,46,28,54,73,71,72,42,80,87,74,92,45,74,70,57,52,50,51,32,52,54,41,22,54,50,28,35,38,48,49,58,54,69,44,50,81,33,42,67,35,30,57,79,68,73,38,47,37,60,28,69,74,62,34,51,67,56,45,52,51,51,38,51,51,54,52,49,50,56,54,59,75,70,110

Sequence (273 aa):
FLVPSPGASVQQFAGKVPPRLLRRAEAEGAAAVVEEEKSNSVKAFWKFLRPHTIRGTILGSSAMVSRAVLENGQAPDWSLLPTAALGVLALLCGNGYIVGINQIYDVSIDVINKPFLPVAAKELSIPQAWVLIILMAVCGTGLSFHLFGPLIGSLYAFGLFLGTIYSVPPLRLKKSAVAAALIIATVRGFLLNFGVYYATRAMLKVPFGWSYPTIFITCFCSVYALVIAVTKDLPDVQGDLENKIDTFATRFGVGSVATAASAALLANYAAAL

Secondary structure (DSSP, 8-state):
-PPPPS---GGGGTTSS-HHHHHHHHHHHHHHHHHHHHHHHHHHHHHHT-HHHHHHHHHHHHHHHHHHHHHTTPPP-GGGHHHHHHHHHHHHHHHHHHHHHHHHH-HHHHHHH-TTSTTTTTSS-HHHHHHHHHHHHHHHHHHHHHHHHHHHHHHHHHHHHHHHHHHSTTT-GGGBHHHHHHHHIIIIIIIHHHHHHHHHHHHTTPPP---HHHHHHHHHHHHHHHHHHHHTTGGGHHHHHHTT-B-HHHHH-HHHHHHHHHHHHHHHHHTT-